Protein AF-A0AAN6F561-F1 (afdb_monomer)

InterPro domains:
  IPR014063 Arsenate resistance ArsH [PTHR43590] (28-135)
  IPR029039 Flavoprotein-like superfamily [G3DSA:3.40.50.360] (56-135)
  IPR029039 Flavoprotein-like superfamily [G3DSA:3.40.50.360] (136-266)
  IPR029039 Flavoprotein-like superfamily [SSF52218] (59-246)

Sequence (268 aa):
MAAPSQDHHLLDDAPLLPKTSSLPCDAARELRTLAVSQAAGESVIRAEYRPFLLCDEIVRNDWVSRLEIDTVSKLAKADLFRTGNERLRVLALIDSLRARTFSSLLAYECARILSRLGCDVRLYDPTGLPLKDDVSPEQHGNLTAVFKNQIDWIPLAAGSPTHPRPLDAYVHDPHQSSKPKAYTQFTDPSDPADADAYLKAEGGSRLLPSGNRDRVVDCMEEFVKYTILMRQHFDLFNDRYSERAERESKITAVMPPKGATIRQPHQR

Secondary structure (DSSP, 8-state):
-PPPP-----SS---------PPPPPTTTTT---SPPTTSS-HHHHHHH-TT---HHHHHH-HHHH---HHHHHHHHHHHHHTTS-PPEEEEEP--SSS--HHHHHHHHHHHHHHHTT-EEEEEP-TTPPPPTT-----TTS--HHHHHHHHTS-SSS--TT--S--SEEE--TTSTT-TTGGGGB--TT-GGG-SHHHHHTTS--BPSSHHHHHHHHHHHHHHHHHHHHHTTHHHHH--HHHHHHHHHHHHHHSPPTT----PPPP-

Organism: NCBI:txid329885

Nearest PDB structures (foldseek):
  2fzv-assembly1_B  TM=6.685E-01  e=3.606E-07  Shigella flexneri 2a str. 2457T
  2q62-assembly1_D  TM=7.182E-01  e=2.323E-06  Sinorhizobium meliloti
  2fzv-assembly1_C  TM=6.796E-01  e=4.406E-06  Shigella flexneri 2a str. 2457T
  2fzv-assembly1_D  TM=6.023E-01  e=1.155E-06  Shigella flexneri 2a str. 2457T
  2fzv-assembly1_A  TM=7.002E-01  e=9.954E-06  Shigella flexneri 2a str. 2457T

Structure (mmCIF, N/CA/C/O backbone):
data_AF-A0AAN6F561-F1
#
_entry.id   AF-A0AAN6F561-F1
#
loop_
_atom_site.group_PDB
_atom_site.id
_atom_site.type_symbol
_atom_site.label_atom_id
_atom_site.label_alt_id
_atom_site.label_comp_id
_atom_site.label_asym_id
_atom_site.label_entity_id
_atom_site.label_seq_id
_atom_site.pdbx_PDB_ins_code
_atom_site.Cartn_x
_atom_site.Cartn_y
_atom_site.Cartn_z
_atom_site.occupancy
_atom_site.B_iso_or_equiv
_atom_site.auth_seq_id
_atom_site.auth_comp_id
_atom_site.auth_asym_id
_atom_site.auth_atom_id
_atom_site.pdbx_PDB_model_num
ATOM 1 N N . MET A 1 1 ? 21.957 49.046 -3.428 1.00 34.50 1 MET A N 1
ATOM 2 C CA . MET A 1 1 ? 21.623 48.202 -2.262 1.00 34.50 1 MET A CA 1
ATOM 3 C C . MET A 1 1 ? 20.704 47.097 -2.748 1.00 34.50 1 MET A C 1
ATOM 5 O O . MET A 1 1 ? 19.519 47.338 -2.914 1.00 34.50 1 MET A O 1
ATOM 9 N N . ALA A 1 2 ? 21.274 45.944 -3.094 1.00 30.56 2 ALA A N 1
ATOM 10 C CA . ALA A 1 2 ? 20.527 44.745 -3.459 1.00 30.56 2 ALA A CA 1
ATOM 11 C C . ALA A 1 2 ? 20.506 43.826 -2.232 1.00 30.56 2 ALA A C 1
ATOM 13 O O . ALA A 1 2 ? 21.542 43.645 -1.592 1.00 30.56 2 ALA A O 1
ATOM 14 N N . ALA A 1 3 ? 19.324 43.331 -1.870 1.00 29.73 3 ALA A N 1
ATOM 15 C CA . ALA A 1 3 ? 19.150 42.385 -0.776 1.00 29.73 3 ALA A CA 1
ATOM 16 C C . ALA A 1 3 ? 19.845 41.050 -1.117 1.00 29.73 3 ALA A C 1
ATOM 18 O O . ALA A 1 3 ? 19.820 40.650 -2.283 1.00 29.73 3 ALA A O 1
ATOM 19 N N . PRO A 1 4 ? 20.476 40.369 -0.145 1.00 32.66 4 PRO A N 1
ATOM 20 C CA . PRO A 1 4 ? 21.167 39.115 -0.403 1.00 32.66 4 PRO A CA 1
ATOM 21 C C . PRO A 1 4 ? 20.157 37.988 -0.648 1.00 32.66 4 PRO A C 1
ATOM 23 O O . PRO A 1 4 ? 19.174 37.852 0.083 1.00 32.66 4 PRO A O 1
ATOM 26 N N . SER A 1 5 ? 20.412 37.185 -1.682 1.00 33.28 5 SER A N 1
ATOM 27 C CA . SER A 1 5 ? 19.722 35.922 -1.931 1.00 33.28 5 SER A CA 1
ATOM 28 C C . SER A 1 5 ? 20.034 34.951 -0.797 1.00 33.28 5 SER A C 1
ATOM 30 O O . SER A 1 5 ? 21.197 34.693 -0.495 1.00 33.28 5 SER A O 1
ATOM 32 N N . GLN A 1 6 ? 18.998 34.428 -0.147 1.00 33.66 6 GLN A N 1
ATOM 33 C CA . GLN A 1 6 ? 19.150 33.309 0.773 1.00 33.66 6 GLN A CA 1
ATOM 34 C C . GLN A 1 6 ? 19.341 32.036 -0.053 1.00 33.66 6 GLN A C 1
ATOM 36 O O . GLN A 1 6 ? 18.393 31.524 -0.647 1.00 33.66 6 GLN A O 1
ATOM 41 N N . ASP A 1 7 ? 20.581 31.555 -0.102 1.00 33.84 7 ASP A N 1
ATOM 42 C CA . ASP A 1 7 ? 20.913 30.224 -0.593 1.00 33.84 7 ASP A CA 1
ATOM 43 C C . ASP A 1 7 ? 20.294 29.179 0.343 1.00 33.84 7 ASP A C 1
ATOM 45 O O . ASP A 1 7 ? 20.739 28.975 1.475 1.00 33.84 7 ASP A O 1
ATOM 49 N N . HIS A 1 8 ? 19.257 28.492 -0.130 1.00 32.97 8 HIS A N 1
ATOM 50 C CA . HIS A 1 8 ? 18.744 27.286 0.512 1.00 32.97 8 HIS A CA 1
ATOM 51 C C . HIS A 1 8 ? 19.663 26.096 0.189 1.00 32.97 8 HIS A C 1
ATOM 53 O O . HIS A 1 8 ? 19.302 25.186 -0.550 1.00 32.97 8 HIS A O 1
ATOM 59 N N . HIS A 1 9 ? 20.863 26.101 0.772 1.00 33.59 9 HIS A N 1
ATOM 60 C CA . HIS A 1 9 ? 21.746 24.937 0.861 1.00 33.59 9 HIS A CA 1
ATOM 61 C C . HIS A 1 9 ? 21.288 24.010 1.992 1.00 33.59 9 HIS A C 1
ATOM 63 O O . HIS A 1 9 ? 21.904 23.949 3.054 1.00 33.59 9 HIS A O 1
ATOM 69 N N . LEU A 1 10 ? 20.200 23.274 1.788 1.00 33.03 10 LEU A N 1
ATOM 70 C CA . LEU A 1 10 ? 19.881 22.126 2.633 1.00 33.03 10 LEU A CA 1
ATOM 71 C C . LEU A 1 10 ? 19.482 20.967 1.716 1.00 33.03 10 LEU A C 1
ATOM 73 O O . LEU A 1 10 ? 18.414 21.021 1.117 1.00 33.03 10 LEU A O 1
ATOM 77 N N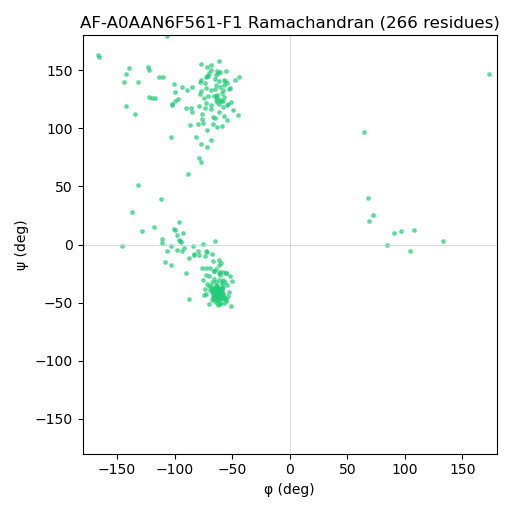 . LEU A 1 11 ? 20.320 19.918 1.687 1.00 36.47 11 LEU A N 1
ATOM 78 C CA . LEU A 1 11 ? 20.091 18.560 1.140 1.00 36.47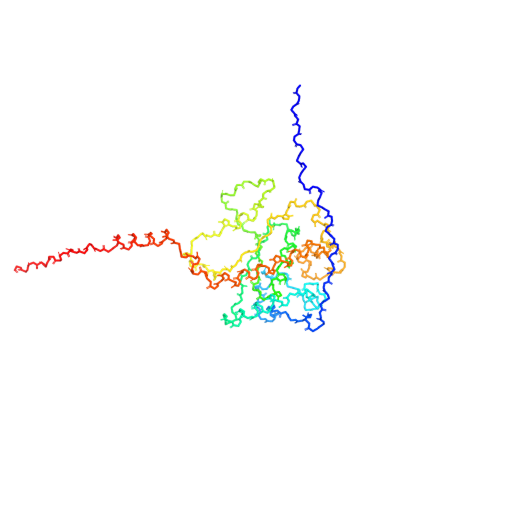 11 LEU A CA 1
ATOM 79 C C . LEU A 1 11 ? 20.804 18.149 -0.172 1.00 36.47 11 LEU A C 1
ATOM 81 O O . LEU A 1 11 ? 20.499 17.072 -0.677 1.00 36.47 11 LEU A O 1
ATOM 85 N N . ASP A 1 12 ? 21.798 18.887 -0.678 1.00 30.92 12 ASP A N 1
ATOM 86 C CA . ASP A 1 12 ? 22.620 18.405 -1.817 1.00 30.92 12 ASP A CA 1
ATOM 87 C C . ASP A 1 12 ? 23.786 17.470 -1.416 1.00 30.92 12 ASP A C 1
ATOM 89 O O . ASP A 1 12 ? 24.375 16.816 -2.273 1.00 30.92 12 ASP A O 1
ATOM 93 N N . ASP A 1 13 ? 24.063 17.316 -0.116 1.00 32.62 13 ASP A N 1
ATOM 94 C CA . ASP A 1 13 ? 25.184 16.515 0.406 1.00 32.62 13 ASP A CA 1
ATOM 95 C C . ASP A 1 13 ? 24.733 15.247 1.153 1.00 32.62 13 ASP A C 1
ATOM 97 O O . ASP A 1 13 ? 25.299 14.879 2.183 1.00 32.62 13 ASP A O 1
ATOM 101 N N . ALA A 1 14 ? 23.700 14.548 0.674 1.00 39.25 14 ALA A N 1
ATOM 102 C CA . ALA A 1 14 ? 23.482 13.178 1.138 1.00 39.25 14 ALA A CA 1
ATOM 103 C C . ALA A 1 14 ? 24.514 12.270 0.439 1.00 39.25 14 ALA A C 1
ATOM 105 O O . ALA A 1 14 ? 24.383 12.041 -0.769 1.00 39.25 14 ALA A O 1
ATOM 106 N N . PRO A 1 15 ? 25.551 11.753 1.134 1.00 37.75 15 PRO A N 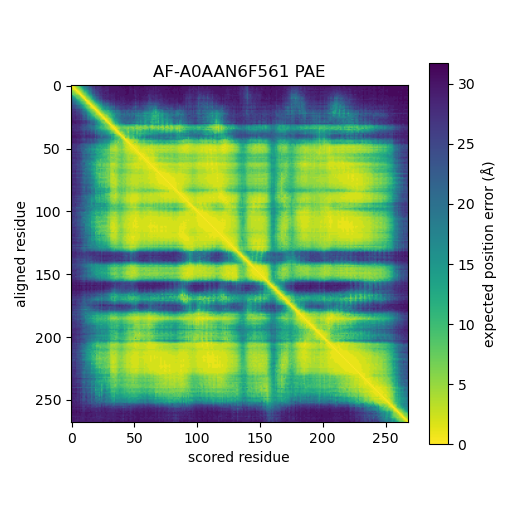1
ATOM 107 C CA . PRO A 1 15 ? 26.488 10.825 0.518 1.00 37.75 15 PRO A CA 1
ATOM 108 C C . PRO A 1 15 ? 25.703 9.631 -0.022 1.00 37.75 15 PRO A C 1
ATOM 110 O O . PRO A 1 15 ? 24.797 9.130 0.648 1.00 37.75 15 PRO A O 1
ATOM 113 N N . LEU A 1 16 ? 26.046 9.185 -1.237 1.00 45.97 16 LEU A N 1
ATOM 114 C CA . LEU A 1 16 ? 25.560 7.926 -1.797 1.00 45.97 16 LEU A CA 1
ATOM 115 C C . LEU A 1 16 ? 25.671 6.864 -0.701 1.00 45.97 16 LEU A C 1
ATOM 117 O O . LEU A 1 16 ? 26.782 6.538 -0.275 1.00 45.97 16 LEU A O 1
ATOM 121 N N . LEU A 1 17 ? 24.524 6.399 -0.198 1.00 45.47 17 LEU A N 1
ATOM 122 C CA . LEU A 1 17 ? 24.487 5.432 0.892 1.00 45.47 17 LEU A CA 1
ATOM 123 C C . LEU A 1 17 ? 25.390 4.245 0.517 1.00 45.47 17 LEU A C 1
ATOM 125 O O . LEU A 1 17 ? 25.352 3.798 -0.638 1.00 45.47 17 LEU A O 1
ATOM 129 N N . PRO A 1 18 ? 26.238 3.763 1.443 1.00 39.88 18 PRO A N 1
ATOM 130 C CA . PRO A 1 18 ? 27.152 2.666 1.161 1.00 39.88 18 PRO A CA 1
ATOM 131 C C . PRO A 1 18 ? 26.371 1.467 0.617 1.00 39.88 18 PRO A C 1
ATOM 133 O O . PRO A 1 18 ? 25.277 1.172 1.093 1.00 39.88 18 PRO A O 1
ATOM 136 N N . LYS A 1 19 ? 26.932 0.792 -0.399 1.00 44.22 19 LYS A N 1
ATOM 137 C CA . LYS A 1 19 ? 26.333 -0.403 -1.010 1.00 44.22 19 LYS A CA 1
ATOM 138 C C . LYS A 1 19 ? 25.940 -1.387 0.088 1.00 44.22 19 LYS A C 1
ATOM 140 O O . LYS A 1 19 ? 26.807 -1.903 0.793 1.00 44.22 19 LYS A O 1
ATOM 145 N N . THR A 1 20 ? 24.644 -1.642 0.209 1.00 44.38 20 THR A N 1
ATOM 146 C CA . THR A 1 20 ? 24.088 -2.621 1.132 1.00 44.38 20 THR A CA 1
ATOM 147 C C . THR A 1 20 ? 24.633 -3.996 0.763 1.00 44.38 20 THR A C 1
ATOM 149 O O . THR A 1 20 ? 24.478 -4.468 -0.365 1.00 44.38 20 THR A O 1
ATOM 152 N N . SER A 1 21 ? 25.312 -4.647 1.706 1.00 54.03 21 SER A N 1
ATOM 153 C CA . SER A 1 21 ? 25.596 -6.074 1.609 1.00 54.03 21 SER A CA 1
ATOM 154 C C . SER A 1 21 ? 24.260 -6.809 1.716 1.00 54.03 21 SER A C 1
ATOM 156 O O . SER A 1 21 ? 23.687 -6.882 2.803 1.00 54.03 21 SER A O 1
ATOM 158 N N . SER A 1 22 ? 23.725 -7.304 0.601 1.00 54.66 22 SER A N 1
ATOM 159 C CA . SER A 1 22 ? 22.489 -8.087 0.610 1.00 54.66 22 SER A CA 1
ATOM 160 C C . SER A 1 22 ? 22.683 -9.345 1.459 1.00 54.66 22 SER A C 1
ATOM 162 O O . SER A 1 22 ? 23.595 -10.131 1.187 1.00 54.66 22 SER A O 1
ATOM 164 N N . LEU A 1 23 ? 21.833 -9.554 2.465 1.00 55.25 23 LEU A N 1
ATOM 165 C CA . LEU A 1 23 ? 21.775 -10.829 3.176 1.00 55.25 23 LEU A CA 1
ATOM 166 C C . LEU A 1 23 ? 21.323 -11.919 2.188 1.00 55.25 23 LEU A C 1
ATOM 168 O O . LEU A 1 23 ? 20.316 -11.726 1.502 1.00 55.25 23 LEU A O 1
ATOM 172 N N . PRO A 1 24 ? 22.048 -13.044 2.064 1.00 52.78 24 PRO A N 1
ATOM 173 C CA . PRO A 1 24 ? 21.640 -14.114 1.167 1.00 52.78 24 PRO A CA 1
ATOM 174 C C . PRO A 1 24 ? 20.323 -14.732 1.653 1.00 52.78 24 PRO A C 1
ATOM 176 O O . PRO A 1 24 ? 20.196 -15.132 2.812 1.00 52.78 24 PRO A O 1
ATOM 179 N N . CYS A 1 25 ? 19.343 -14.814 0.753 1.00 48.53 25 CYS A N 1
ATOM 180 C CA . CYS A 1 25 ? 18.104 -15.546 0.984 1.00 48.53 25 CYS A CA 1
ATOM 181 C C . CYS A 1 25 ? 18.397 -17.053 0.888 1.00 48.53 25 CYS A C 1
ATOM 183 O O . CYS A 1 25 ? 18.992 -17.516 -0.081 1.00 48.53 25 CYS A O 1
ATOM 185 N N . ASP A 1 26 ? 18.028 -17.818 1.915 1.00 53.50 26 ASP A N 1
ATOM 186 C CA . ASP A 1 26 ? 18.137 -19.281 1.922 1.00 53.50 26 ASP A CA 1
ATOM 187 C C . ASP A 1 26 ? 17.128 -19.877 0.920 1.00 53.50 26 ASP A C 1
ATOM 189 O O . ASP A 1 26 ? 15.953 -19.506 0.938 1.00 53.50 26 ASP A O 1
ATOM 193 N N . ALA A 1 27 ? 17.554 -20.820 0.072 1.00 52.12 27 ALA A N 1
ATOM 194 C CA . ALA A 1 27 ? 16.733 -21.449 -0.972 1.00 52.12 27 ALA A CA 1
ATOM 195 C C . ALA A 1 27 ? 15.428 -22.080 -0.431 1.00 52.12 27 ALA A C 1
ATOM 197 O O . ALA A 1 27 ? 14.426 -22.170 -1.138 1.00 52.12 27 ALA A O 1
ATOM 198 N N . ALA A 1 28 ? 15.382 -22.461 0.854 1.00 51.38 28 ALA A N 1
ATOM 199 C CA . ALA A 1 28 ? 14.163 -22.945 1.515 1.00 51.38 28 ALA A CA 1
ATOM 200 C C . ALA A 1 28 ? 13.118 -21.842 1.832 1.00 51.38 28 ALA A C 1
ATOM 202 O O . ALA A 1 28 ? 11.992 -22.145 2.257 1.00 51.38 28 ALA A O 1
ATOM 203 N N . ARG A 1 29 ? 13.485 -20.563 1.668 1.00 51.88 29 ARG A N 1
ATOM 204 C CA . ARG A 1 29 ? 12.691 -19.361 1.997 1.00 51.88 29 ARG A CA 1
ATOM 205 C C . ARG A 1 29 ? 12.182 -18.610 0.763 1.00 51.88 29 ARG A C 1
ATOM 207 O O . ARG A 1 29 ? 11.227 -17.844 0.892 1.00 51.88 29 ARG A O 1
ATOM 214 N N . GLU A 1 30 ? 12.727 -18.889 -0.422 1.00 49.97 30 GLU A N 1
ATOM 215 C CA . GLU A 1 30 ? 12.396 -18.215 -1.692 1.00 49.97 30 GLU A CA 1
ATOM 216 C C . GLU A 1 30 ? 10.922 -18.365 -2.132 1.00 49.97 30 GLU A C 1
ATOM 218 O O . GLU A 1 30 ? 10.459 -17.623 -2.993 1.00 49.97 30 GLU A O 1
ATOM 223 N N . LEU A 1 31 ? 10.139 -19.268 -1.522 1.00 49.56 31 LEU A N 1
ATOM 224 C CA . LEU A 1 31 ? 8.773 -19.594 -1.974 1.00 49.56 31 LEU A CA 1
ATOM 225 C C . LEU A 1 31 ? 7.676 -19.522 -0.894 1.00 49.56 31 LEU A C 1
ATOM 227 O O . LEU A 1 31 ? 6.547 -19.948 -1.132 1.00 49.56 31 LEU A O 1
ATOM 231 N N . ARG A 1 32 ? 7.942 -18.957 0.292 1.00 63.16 32 ARG A N 1
ATOM 232 C CA . ARG A 1 32 ? 6.917 -18.807 1.351 1.00 63.16 32 ARG A CA 1
ATOM 233 C C . ARG A 1 32 ? 6.142 -17.494 1.216 1.00 63.16 32 ARG A C 1
ATOM 235 O O . ARG A 1 32 ? 6.182 -16.653 2.105 1.00 63.16 32 ARG A O 1
ATOM 242 N N . THR A 1 33 ? 5.461 -17.298 0.092 1.00 71.38 33 THR A N 1
ATOM 243 C CA . THR A 1 33 ? 4.547 -16.155 -0.062 1.00 71.38 33 THR A CA 1
ATOM 244 C C . THR A 1 33 ? 3.267 -16.372 0.747 1.00 71.38 33 THR A C 1
ATOM 246 O O . THR A 1 33 ? 2.730 -17.480 0.785 1.00 71.38 33 THR A O 1
ATOM 249 N N . LEU A 1 34 ? 2.769 -15.318 1.399 1.00 74.94 34 LEU A N 1
ATOM 250 C CA . LEU A 1 34 ? 1.429 -15.302 1.993 1.00 74.94 34 LEU A CA 1
ATOM 251 C C . LEU A 1 34 ? 0.388 -14.694 1.046 1.00 74.94 34 LEU A C 1
ATOM 253 O O . LEU A 1 34 ? -0.778 -14.589 1.440 1.00 74.94 34 LEU A O 1
ATOM 257 N N . ALA A 1 35 ? 0.784 -14.301 -0.169 1.00 74.69 35 ALA A N 1
ATOM 258 C CA . ALA A 1 35 ? -0.094 -13.684 -1.154 1.00 74.69 35 ALA A CA 1
ATOM 259 C C . ALA A 1 35 ? -1.324 -14.547 -1.461 1.00 74.69 35 ALA A C 1
ATOM 261 O O . ALA A 1 35 ? -1.301 -15.779 -1.389 1.00 74.69 35 ALA A O 1
ATOM 262 N N . VAL A 1 36 ? -2.426 -13.880 -1.801 1.00 70.69 36 VAL A N 1
ATOM 263 C CA . VAL A 1 36 ? -3.645 -14.556 -2.250 1.00 70.69 36 VAL A CA 1
ATOM 264 C C . VAL A 1 36 ? -3.339 -15.293 -3.556 1.00 70.69 36 VAL A C 1
ATOM 266 O O . VAL A 1 36 ? -2.795 -14.703 -4.487 1.00 70.69 36 VAL A O 1
ATOM 269 N N . SER A 1 37 ? -3.677 -16.585 -3.620 1.00 64.06 37 SER A N 1
ATOM 270 C CA . SER A 1 37 ? -3.480 -17.395 -4.827 1.00 64.06 37 SER A CA 1
ATOM 271 C C . SER A 1 37 ? -4.191 -16.769 -6.027 1.00 64.06 37 SER A C 1
ATOM 273 O O . SER A 1 37 ? -5.332 -16.315 -5.913 1.00 64.06 37 SER A O 1
ATOM 275 N N . GLN A 1 38 ? -3.539 -16.824 -7.192 1.00 60.41 38 GLN A N 1
ATOM 276 C CA . GLN A 1 38 ? -4.061 -16.332 -8.469 1.00 60.41 38 GLN A CA 1
ATOM 277 C C . GLN A 1 38 ? -5.464 -16.866 -8.815 1.00 60.41 38 GLN A C 1
ATOM 279 O O . GLN A 1 38 ? -6.210 -16.189 -9.522 1.00 60.41 38 GLN A O 1
ATOM 284 N N . ALA A 1 39 ? -5.822 -18.051 -8.310 1.00 53.81 39 ALA A N 1
ATOM 285 C CA . ALA A 1 39 ? -7.093 -18.727 -8.569 1.00 53.81 39 ALA A CA 1
ATOM 286 C C . ALA A 1 39 ? -8.235 -18.333 -7.609 1.00 53.81 39 ALA A C 1
ATOM 288 O O . ALA A 1 39 ? -9.382 -18.689 -7.854 1.00 53.81 39 ALA A O 1
ATOM 289 N N . ALA A 1 40 ? -7.943 -17.629 -6.510 1.00 52.16 40 ALA A N 1
ATOM 290 C CA . ALA A 1 40 ? -8.902 -17.375 -5.430 1.00 52.16 40 ALA A CA 1
ATOM 291 C C . ALA A 1 40 ? -9.627 -16.014 -5.526 1.00 52.16 40 ALA A C 1
ATOM 293 O O . ALA A 1 40 ? -10.368 -15.655 -4.614 1.00 52.16 40 ALA A O 1
ATOM 294 N N . GLY A 1 41 ? -9.394 -15.233 -6.587 1.00 55.25 41 GLY A N 1
ATOM 295 C CA . GLY A 1 41 ? -9.983 -13.903 -6.771 1.00 55.25 41 GLY A CA 1
ATOM 296 C C . GLY A 1 41 ? -11.024 -13.857 -7.889 1.00 55.25 41 GLY A C 1
ATOM 297 O O . GLY A 1 41 ? -10.848 -14.485 -8.929 1.00 55.25 41 GLY A O 1
ATOM 298 N N . GLU A 1 42 ? -12.076 -13.060 -7.699 1.00 59.03 42 GLU A N 1
ATOM 299 C CA . GLU A 1 42 ? -12.987 -12.664 -8.779 1.00 59.03 42 GLU A CA 1
ATOM 300 C C . GLU A 1 42 ? -12.183 -11.979 -9.897 1.00 59.03 42 GLU A C 1
ATOM 302 O O . GLU A 1 42 ? -11.418 -11.042 -9.641 1.00 59.03 42 GLU A O 1
ATOM 307 N N . SER A 1 43 ? -12.326 -12.462 -11.137 1.00 63.25 43 SER A N 1
ATOM 308 C CA . SER A 1 43 ? -11.508 -12.037 -12.285 1.00 63.25 43 SER A CA 1
ATOM 309 C C . SER A 1 43 ? -11.553 -10.525 -12.536 1.00 63.25 43 SER A C 1
ATOM 311 O O . SER A 1 43 ? -10.544 -9.942 -12.929 1.00 63.25 43 SER A O 1
ATOM 313 N N . VAL A 1 44 ? -12.690 -9.888 -12.239 1.00 63.50 44 VAL A N 1
ATOM 314 C CA . VAL A 1 44 ? -12.921 -8.443 -12.397 1.00 63.50 44 VAL A CA 1
ATOM 315 C C . VAL A 1 44 ? -12.125 -7.629 -11.374 1.00 63.50 44 VAL A C 1
ATOM 317 O O . VAL A 1 44 ? -11.351 -6.758 -11.761 1.00 63.50 44 VAL A O 1
ATOM 320 N N . ILE A 1 45 ? -12.217 -7.966 -10.079 1.00 70.56 45 ILE A N 1
ATOM 321 C CA . ILE A 1 45 ? -11.479 -7.258 -9.013 1.00 70.56 45 ILE A CA 1
ATOM 322 C C . ILE A 1 45 ? -9.973 -7.312 -9.274 1.00 70.56 45 ILE A C 1
ATOM 324 O O . ILE A 1 45 ? -9.242 -6.366 -8.986 1.00 70.56 45 ILE A O 1
ATOM 328 N N . ARG A 1 46 ? -9.495 -8.439 -9.808 1.00 72.88 46 ARG A N 1
ATOM 329 C CA . ARG A 1 46 ? -8.083 -8.620 -10.131 1.00 72.88 46 ARG A CA 1
ATOM 330 C C . ARG A 1 46 ? -7.632 -7.709 -11.273 1.00 72.88 46 ARG A C 1
ATOM 332 O O . ARG A 1 46 ? -6.591 -7.077 -11.130 1.00 72.88 46 ARG A O 1
ATOM 339 N N . ALA A 1 47 ? -8.388 -7.662 -12.367 1.00 72.75 47 ALA A N 1
ATOM 340 C CA . ALA A 1 47 ? -8.037 -6.857 -13.533 1.00 72.75 47 ALA A CA 1
ATOM 341 C C . ALA A 1 47 ? -8.064 -5.351 -13.231 1.00 72.75 47 ALA A C 1
ATOM 343 O O . ALA A 1 47 ? -7.201 -4.624 -13.704 1.00 72.75 47 ALA A O 1
ATOM 344 N N . GLU A 1 48 ? -9.024 -4.904 -12.422 1.00 81.56 48 GLU A N 1
ATOM 345 C CA . GLU A 1 48 ? -9.237 -3.480 -12.151 1.00 81.56 48 GLU A CA 1
ATOM 346 C C . GLU A 1 48 ? -8.380 -2.965 -10.983 1.00 81.56 48 GLU A C 1
ATOM 348 O O . GLU A 1 48 ? -7.707 -1.949 -11.108 1.00 81.56 48 GLU A O 1
ATOM 353 N N . TYR A 1 49 ? -8.337 -3.688 -9.858 1.00 85.25 49 TYR A N 1
ATOM 354 C CA . TYR A 1 49 ? -7.725 -3.189 -8.617 1.00 85.25 49 TYR A CA 1
ATOM 355 C C . TYR A 1 49 ? -6.373 -3.828 -8.284 1.00 85.25 49 TYR A C 1
ATOM 357 O O . TYR A 1 49 ? -5.747 -3.448 -7.292 1.00 85.25 49 TYR A O 1
ATOM 365 N N . ARG A 1 50 ? -5.910 -4.830 -9.045 1.00 87.81 50 ARG A N 1
ATOM 366 C CA . ARG A 1 50 ? -4.616 -5.495 -8.795 1.00 87.81 50 ARG A CA 1
ATOM 367 C C . ARG A 1 50 ? -3.738 -5.644 -10.045 1.00 87.81 50 ARG A C 1
ATOM 369 O O . ARG A 1 50 ? -3.216 -6.739 -10.276 1.00 87.81 50 ARG A O 1
ATOM 376 N N . PRO A 1 51 ? -3.501 -4.559 -10.807 1.00 85.81 51 PRO A N 1
ATOM 377 C CA . PRO A 1 51 ? -2.631 -4.607 -11.986 1.00 85.81 51 PRO A CA 1
ATOM 378 C C . PRO A 1 51 ? -1.181 -5.001 -11.644 1.00 85.81 51 PRO A C 1
ATOM 380 O O . PRO A 1 51 ? -0.515 -5.605 -12.473 1.00 85.81 51 PRO A O 1
ATOM 383 N N . PHE A 1 52 ? -0.739 -4.768 -10.399 1.00 86.88 52 PHE A N 1
ATOM 384 C CA . PHE A 1 52 ? 0.610 -5.079 -9.898 1.00 86.88 52 PHE A CA 1
ATOM 385 C C . PHE A 1 52 ? 0.961 -6.573 -9.797 1.00 86.88 52 PHE A C 1
ATOM 387 O O . PHE A 1 52 ? 2.124 -6.920 -9.555 1.00 86.88 52 PHE A O 1
ATOM 394 N N . LEU A 1 53 ? -0.035 -7.463 -9.887 1.00 86.25 53 LEU A N 1
ATOM 395 C CA . LEU A 1 53 ? 0.171 -8.900 -9.737 1.00 86.25 53 LEU A CA 1
ATOM 396 C C . LEU A 1 53 ? 0.810 -9.490 -10.992 1.00 86.25 53 LEU A C 1
ATOM 398 O O . LEU A 1 53 ? 0.176 -9.609 -12.037 1.00 86.25 53 LEU A O 1
ATOM 402 N N . LEU A 1 54 ? 2.050 -9.939 -10.838 1.00 83.56 54 LEU A N 1
ATOM 403 C CA . LEU A 1 54 ? 2.829 -10.564 -11.900 1.00 83.56 54 LEU A CA 1
ATOM 404 C C . LEU A 1 54 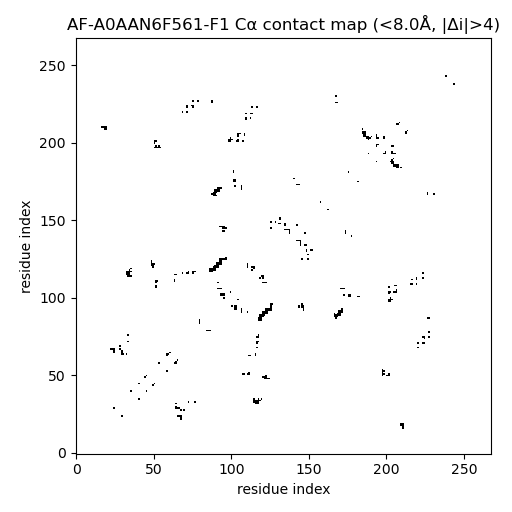? 2.380 -12.016 -12.139 1.00 83.56 54 LEU A C 1
ATOM 406 O O . LEU A 1 54 ? 1.844 -12.680 -11.247 1.00 83.56 54 LEU A O 1
ATOM 410 N N . CYS A 1 55 ? 2.611 -12.538 -13.344 1.00 80.31 55 CYS A N 1
ATOM 411 C CA . CYS A 1 55 ? 2.375 -13.953 -13.633 1.00 80.31 55 CYS A CA 1
ATOM 412 C C . CYS A 1 55 ? 3.382 -14.847 -12.880 1.00 80.31 55 CYS A C 1
ATOM 414 O O . CYS A 1 55 ? 4.493 -14.417 -12.563 1.00 80.31 55 CYS A O 1
ATOM 416 N N . ASP A 1 56 ? 3.016 -16.103 -12.602 1.00 79.38 56 ASP A N 1
ATOM 417 C CA . ASP A 1 56 ? 3.834 -17.002 -11.768 1.00 79.38 56 ASP A CA 1
ATOM 418 C C . ASP A 1 56 ? 5.259 -17.210 -12.310 1.00 79.38 56 ASP A C 1
ATOM 420 O O . ASP A 1 56 ? 6.202 -17.397 -11.541 1.00 79.38 56 ASP A O 1
ATOM 424 N N . GLU A 1 57 ? 5.440 -17.150 -13.630 1.00 80.25 57 GLU A N 1
ATOM 425 C CA . GLU A 1 57 ? 6.754 -17.263 -14.261 1.00 80.25 57 GLU A CA 1
ATOM 426 C C . GLU A 1 57 ? 7.690 -16.114 -13.879 1.00 80.25 57 GLU A C 1
ATOM 428 O O . GLU A 1 57 ? 8.849 -16.355 -13.534 1.00 80.25 57 GLU A O 1
ATOM 433 N N . ILE A 1 58 ? 7.170 -14.888 -13.873 1.00 80.06 58 ILE A N 1
ATOM 434 C CA . ILE A 1 58 ? 7.924 -13.688 -13.512 1.00 80.06 58 ILE A CA 1
ATOM 435 C C . ILE A 1 58 ? 8.134 -13.642 -12.009 1.00 80.06 58 ILE A C 1
ATOM 437 O O . ILE A 1 58 ? 9.252 -13.396 -11.565 1.00 80.06 58 ILE A O 1
ATOM 441 N N . VAL A 1 59 ? 7.097 -13.959 -11.224 1.00 82.62 59 VAL A N 1
ATOM 442 C CA . VAL A 1 59 ? 7.175 -13.990 -9.756 1.00 82.62 59 VAL A CA 1
ATOM 443 C C . VAL A 1 59 ? 8.344 -14.855 -9.284 1.00 82.62 59 VAL A C 1
ATOM 445 O O . VAL A 1 59 ? 9.056 -14.444 -8.373 1.00 82.62 59 VAL A O 1
ATOM 448 N N . ARG A 1 60 ? 8.600 -16.013 -9.911 1.00 80.38 60 ARG A N 1
ATOM 449 C CA . ARG A 1 60 ? 9.726 -16.895 -9.538 1.00 80.38 60 ARG A CA 1
ATOM 450 C C . ARG A 1 60 ? 11.095 -16.222 -9.628 1.00 80.38 60 ARG A C 1
ATOM 452 O O . ARG A 1 60 ? 11.981 -16.538 -8.842 1.00 80.38 60 ARG A O 1
ATOM 459 N N . ASN A 1 61 ? 11.270 -15.314 -10.581 1.00 81.12 61 ASN A N 1
ATOM 460 C CA . ASN A 1 61 ? 12.535 -14.623 -10.814 1.00 81.12 61 ASN A CA 1
ATOM 461 C C . ASN A 1 61 ? 12.539 -13.185 -10.289 1.00 81.12 61 ASN A C 1
ATOM 463 O O . ASN A 1 61 ? 13.561 -12.501 -10.386 1.00 81.12 61 ASN A O 1
ATOM 467 N N . ASP A 1 62 ? 11.418 -12.741 -9.725 1.00 86.81 62 ASP A N 1
ATOM 468 C CA . ASP A 1 62 ? 11.236 -11.381 -9.270 1.00 86.81 62 ASP A CA 1
ATOM 469 C C . ASP A 1 62 ? 12.047 -11.075 -8.011 1.00 86.81 62 ASP A C 1
ATOM 471 O O . ASP A 1 62 ? 12.206 -11.901 -7.108 1.00 86.81 62 ASP A O 1
ATOM 475 N N . TRP A 1 63 ? 12.535 -9.843 -7.916 1.00 89.44 63 TRP A N 1
ATOM 476 C CA . TRP A 1 63 ? 13.320 -9.430 -6.766 1.00 89.44 63 TRP A CA 1
ATOM 477 C C . TRP A 1 63 ? 12.502 -9.367 -5.477 1.00 89.44 63 TRP A C 1
ATOM 479 O O . TRP A 1 63 ? 13.051 -9.661 -4.413 1.00 89.44 63 TRP A O 1
ATOM 489 N N . VAL A 1 64 ? 11.206 -9.035 -5.560 1.00 90.06 64 VAL A N 1
ATOM 490 C CA . VAL A 1 64 ? 10.316 -9.004 -4.397 1.00 90.06 64 VAL A CA 1
ATOM 491 C C . VAL A 1 64 ? 10.184 -10.400 -3.819 1.00 90.06 64 VAL A C 1
ATOM 493 O O . VAL A 1 64 ? 10.099 -10.509 -2.605 1.00 90.06 64 VAL A O 1
ATOM 496 N N . SER A 1 65 ? 10.247 -11.459 -4.635 1.00 86.88 65 SER A N 1
ATOM 497 C CA . SER A 1 65 ? 10.225 -12.864 -4.194 1.00 86.88 65 SER A CA 1
ATOM 498 C C . SER A 1 65 ? 11.523 -13.319 -3.520 1.00 86.88 65 SER A C 1
ATOM 500 O O . SER A 1 65 ? 11.512 -14.280 -2.754 1.00 86.88 65 SER A O 1
ATOM 502 N N . ARG A 1 66 ? 12.636 -12.613 -3.743 1.00 88.12 66 ARG A N 1
ATOM 503 C CA . ARG A 1 66 ? 13.946 -12.931 -3.147 1.00 88.12 66 ARG A CA 1
ATOM 504 C C . ARG A 1 66 ? 14.235 -12.182 -1.847 1.00 88.12 66 ARG A C 1
ATOM 506 O O . ARG A 1 66 ? 15.245 -12.463 -1.212 1.00 88.12 66 ARG A O 1
ATOM 513 N N . LEU A 1 67 ? 13.370 -11.253 -1.434 1.00 89.06 67 LEU A N 1
ATOM 514 C CA . LEU A 1 67 ? 13.541 -10.517 -0.176 1.00 89.06 67 LEU A CA 1
ATOM 515 C C . LEU A 1 67 ? 13.529 -11.451 1.040 1.00 89.06 67 LEU A C 1
ATOM 517 O O . LEU A 1 67 ? 12.714 -12.378 1.102 1.00 89.06 67 LEU A O 1
ATOM 521 N N . GLU A 1 68 ? 14.391 -11.156 2.011 1.00 89.25 68 GLU A N 1
ATOM 522 C CA . GLU A 1 68 ? 14.369 -11.744 3.349 1.00 89.25 68 GLU A CA 1
ATOM 523 C C . GLU A 1 68 ? 13.409 -10.917 4.212 1.00 89.25 68 GLU A C 1
ATOM 525 O O . GLU A 1 68 ? 13.728 -9.800 4.590 1.00 89.25 68 GLU A O 1
ATOM 530 N N . ILE A 1 69 ? 12.206 -11.446 4.435 1.00 88.88 69 ILE A N 1
ATOM 531 C CA . ILE A 1 69 ? 11.119 -10.806 5.201 1.00 88.88 69 ILE A CA 1
ATOM 532 C C . ILE A 1 69 ? 10.450 -11.829 6.139 1.00 88.88 69 ILE A C 1
ATOM 534 O O . ILE A 1 69 ? 9.246 -11.768 6.418 1.00 88.88 69 ILE A O 1
ATOM 538 N N . ASP A 1 70 ? 11.198 -12.849 6.581 1.00 88.50 70 ASP A N 1
ATOM 539 C CA . ASP A 1 70 ? 10.660 -14.021 7.289 1.00 88.50 70 ASP A CA 1
ATOM 540 C C . ASP A 1 70 ? 10.069 -13.645 8.652 1.00 88.50 70 ASP A C 1
ATOM 542 O O . ASP A 1 70 ? 9.014 -14.152 9.041 1.00 88.50 70 ASP A O 1
ATOM 546 N N . THR A 1 71 ? 10.702 -12.705 9.357 1.00 90.25 71 THR A N 1
ATOM 547 C CA . THR A 1 71 ? 10.237 -12.235 10.669 1.00 90.25 71 THR A CA 1
ATOM 548 C C . THR A 1 71 ? 8.834 -11.629 10.582 1.00 90.25 71 THR A C 1
ATOM 550 O O . THR A 1 71 ? 7.937 -12.040 11.323 1.00 90.25 71 THR A O 1
ATOM 553 N N . VAL A 1 72 ? 8.603 -10.705 9.642 1.00 92.12 72 VAL A N 1
ATOM 554 C CA . VAL A 1 72 ? 7.267 -10.125 9.418 1.00 92.12 72 VAL A CA 1
ATOM 555 C C . VAL A 1 72 ? 6.302 -11.153 8.863 1.00 92.12 72 VAL A C 1
ATOM 557 O O . VAL A 1 72 ? 5.153 -11.196 9.291 1.00 92.12 72 VAL A O 1
ATOM 560 N N . SER A 1 73 ? 6.754 -12.027 7.968 1.00 91.06 73 SER A N 1
ATOM 561 C CA . SER A 1 73 ? 5.902 -13.080 7.412 1.00 91.06 73 SER A CA 1
ATOM 562 C C . SER A 1 73 ? 5.382 -14.022 8.503 1.00 91.06 73 SER A C 1
ATOM 564 O O . SER A 1 73 ? 4.211 -14.399 8.496 1.00 91.06 73 SER A O 1
ATOM 566 N N . LYS A 1 74 ? 6.210 -14.372 9.494 1.00 91.88 74 LYS A N 1
ATOM 567 C CA . LYS A 1 74 ? 5.784 -15.148 10.670 1.00 91.88 74 LYS A CA 1
ATOM 568 C C . LYS A 1 74 ? 4.754 -14.395 11.508 1.00 91.88 74 LYS A C 1
ATOM 570 O O . LYS A 1 74 ? 3.755 -14.999 11.898 1.00 91.88 74 LYS A O 1
ATOM 575 N N . LEU A 1 75 ? 4.970 -13.099 11.749 1.00 92.56 75 LEU A N 1
ATOM 576 C CA . LEU A 1 75 ? 4.022 -12.242 12.466 1.00 92.56 75 LEU A CA 1
ATOM 577 C C . LEU A 1 75 ? 2.670 -12.172 11.738 1.00 92.56 75 LEU A C 1
ATOM 579 O O . LEU A 1 75 ? 1.638 -12.457 12.342 1.00 92.56 75 LEU A O 1
ATOM 583 N N . ALA A 1 76 ? 2.679 -11.865 10.439 1.00 91.69 76 ALA A N 1
ATOM 584 C CA . ALA A 1 76 ? 1.485 -11.791 9.603 1.00 91.69 76 ALA A CA 1
ATOM 585 C C . ALA A 1 76 ? 0.747 -13.133 9.552 1.00 91.69 76 ALA A C 1
ATOM 587 O O . ALA A 1 76 ? -0.466 -13.184 9.735 1.00 91.69 76 ALA A O 1
ATOM 588 N N . LYS A 1 77 ? 1.473 -14.247 9.401 1.00 91.06 77 LYS A N 1
ATOM 589 C CA . LYS A 1 77 ? 0.888 -15.592 9.446 1.00 91.06 77 LYS A CA 1
ATOM 590 C C . LYS A 1 77 ? 0.204 -15.875 10.786 1.00 91.06 77 LYS A C 1
ATOM 592 O O . LYS A 1 77 ? -0.904 -16.404 10.793 1.00 91.06 77 LYS A O 1
ATOM 597 N N . ALA A 1 78 ? 0.839 -15.531 11.906 1.00 91.56 78 ALA A N 1
ATOM 598 C CA . ALA A 1 78 ? 0.250 -15.699 13.233 1.00 91.56 78 ALA A CA 1
ATOM 599 C C . ALA A 1 78 ? -1.000 -14.824 13.429 1.00 91.56 78 ALA A C 1
ATOM 601 O O . ALA A 1 78 ? -1.953 -15.256 14.075 1.00 91.56 78 ALA A O 1
ATOM 602 N N . ASP A 1 79 ? -1.015 -13.614 12.866 1.00 91.25 79 ASP A N 1
ATOM 603 C CA . ASP A 1 79 ? -2.197 -12.750 12.853 1.00 91.25 79 ASP A CA 1
ATOM 604 C C . ASP A 1 79 ? -3.347 -13.350 12.043 1.00 91.25 79 ASP A C 1
ATOM 606 O O . ASP A 1 79 ? -4.442 -13.493 12.577 1.00 91.25 79 ASP A O 1
ATOM 610 N N . LEU A 1 80 ? -3.076 -13.819 10.820 1.00 89.75 80 LEU A N 1
ATOM 611 C CA . LEU A 1 80 ? -4.068 -14.491 9.975 1.00 89.75 80 LEU A CA 1
ATOM 612 C C . LEU A 1 80 ? -4.744 -15.663 10.699 1.00 89.75 80 LEU A C 1
ATOM 614 O O . LEU A 1 80 ? -5.962 -15.800 10.636 1.00 89.75 80 LEU A O 1
ATOM 618 N N . PHE A 1 81 ? -3.981 -16.502 11.406 1.00 89.81 81 PHE A N 1
ATOM 619 C CA . PHE A 1 81 ? -4.571 -17.596 12.185 1.00 89.81 81 PHE A CA 1
ATOM 620 C C . PHE A 1 81 ? -5.458 -17.092 13.326 1.00 89.81 81 PHE A C 1
ATOM 622 O O . PHE A 1 81 ? -6.516 -17.665 13.578 1.00 89.81 81 PHE A O 1
ATOM 629 N N . ARG A 1 82 ? -5.042 -16.023 14.009 1.00 89.31 82 ARG A N 1
ATOM 630 C CA . ARG A 1 82 ? -5.765 -15.455 15.154 1.00 89.31 82 ARG A CA 1
ATOM 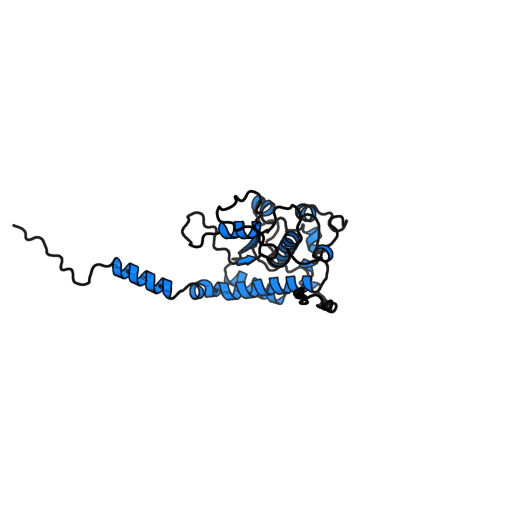631 C C . ARG A 1 82 ? -7.085 -14.805 14.748 1.00 89.31 82 ARG A C 1
ATOM 633 O O . ARG A 1 82 ? -8.051 -14.885 15.496 1.00 89.31 82 ARG A O 1
ATOM 640 N N . THR A 1 83 ? -7.125 -14.182 13.575 1.00 86.75 83 THR A N 1
ATOM 641 C CA . THR A 1 83 ? -8.287 -13.451 13.050 1.00 86.75 83 THR A CA 1
ATOM 642 C C . THR A 1 83 ? -9.192 -14.309 12.161 1.00 86.75 83 THR A C 1
ATOM 644 O O . THR A 1 83 ? -10.087 -13.783 11.506 1.00 86.75 83 THR A O 1
ATOM 647 N N . GLY A 1 84 ? -8.978 -15.630 12.103 1.00 87.50 84 GLY A N 1
ATOM 648 C CA . GLY A 1 84 ? -9.805 -16.529 11.292 1.00 87.50 84 GLY A CA 1
ATOM 649 C C . GLY A 1 84 ? -9.639 -16.318 9.783 1.00 87.50 84 GLY A C 1
ATOM 650 O O . GLY A 1 84 ? -10.616 -16.369 9.041 1.00 87.50 84 GLY A O 1
ATOM 651 N N . ASN A 1 85 ? -8.403 -16.092 9.329 1.00 83.69 85 ASN A N 1
ATOM 652 C CA . ASN A 1 85 ? -8.009 -15.748 7.958 1.00 83.69 85 ASN A CA 1
ATOM 653 C C . ASN A 1 85 ? -8.448 -14.351 7.481 1.00 83.69 85 ASN A C 1
ATOM 655 O O . ASN A 1 85 ? -8.455 -14.095 6.273 1.00 83.69 85 ASN A O 1
ATOM 659 N N . GLU A 1 86 ? -8.760 -13.418 8.388 1.00 87.00 86 GLU A N 1
ATOM 660 C CA . GLU A 1 86 ? -9.003 -12.028 7.997 1.00 87.00 86 GLU A CA 1
ATOM 661 C C . GLU A 1 86 ? -7.678 -11.277 7.779 1.00 87.00 86 GLU A C 1
ATOM 663 O O . GLU A 1 86 ? -6.990 -10.862 8.718 1.00 87.00 86 GLU A O 1
ATOM 668 N N . ARG A 1 87 ? -7.345 -11.084 6.501 1.00 89.12 87 ARG A N 1
ATOM 669 C CA . ARG A 1 87 ? -6.164 -10.345 6.040 1.00 89.12 87 ARG A CA 1
ATOM 670 C C . ARG A 1 87 ? -6.306 -8.844 6.262 1.00 89.12 87 ARG A C 1
ATOM 672 O O . ARG A 1 87 ? -7.409 -8.311 6.185 1.00 89.12 87 ARG A O 1
ATOM 679 N N . LEU A 1 88 ? -5.165 -8.176 6.417 1.00 89.94 88 LEU A N 1
ATOM 680 C CA . LEU A 1 88 ? -5.087 -6.717 6.422 1.00 89.94 88 LEU A CA 1
ATOM 681 C C . LEU A 1 88 ? -5.517 -6.167 5.062 1.00 89.94 88 LEU A C 1
ATOM 683 O O . LEU A 1 88 ? -4.918 -6.525 4.045 1.00 89.94 88 LEU A O 1
ATOM 687 N N . ARG A 1 89 ? -6.530 -5.303 5.044 1.00 89.12 89 ARG A N 1
ATOM 688 C CA . ARG A 1 89 ? -7.019 -4.634 3.835 1.00 89.12 89 ARG A CA 1
ATOM 689 C C . ARG A 1 89 ? -6.284 -3.315 3.643 1.00 89.12 89 ARG A C 1
ATOM 691 O O . ARG A 1 89 ? -6.414 -2.411 4.467 1.00 89.12 89 ARG A O 1
ATOM 698 N N . VAL A 1 90 ? -5.550 -3.207 2.541 1.00 89.88 90 VAL A N 1
ATOM 699 C CA . VAL A 1 90 ? -4.740 -2.032 2.213 1.00 89.88 90 VAL A CA 1
ATOM 700 C C . VAL A 1 90 ? -5.218 -1.431 0.902 1.00 89.88 90 VAL A C 1
ATOM 702 O O . VAL A 1 90 ? -5.260 -2.118 -0.120 1.00 89.88 90 VAL A O 1
ATOM 705 N N . LEU A 1 91 ? -5.538 -0.139 0.924 1.00 89.38 91 LEU A N 1
ATOM 706 C CA . LEU A 1 91 ? -5.795 0.627 -0.292 1.00 89.38 91 LEU A CA 1
ATOM 707 C C . LEU A 1 91 ? -4.571 1.485 -0.631 1.00 89.38 91 LEU A C 1
ATOM 709 O O . LEU A 1 91 ? -4.161 2.334 0.160 1.00 89.38 91 LEU A O 1
ATOM 713 N N . ALA A 1 92 ? -3.995 1.261 -1.805 1.00 88.69 92 ALA A N 1
ATOM 714 C CA . ALA A 1 92 ? -2.953 2.097 -2.379 1.00 88.69 92 ALA A CA 1
ATOM 715 C C . ALA A 1 92 ? -3.590 3.090 -3.361 1.00 88.69 92 ALA A C 1
ATOM 717 O O . ALA A 1 92 ? -4.324 2.699 -4.267 1.00 88.69 92 ALA A O 1
ATOM 718 N N . LEU A 1 93 ? -3.336 4.380 -3.158 1.00 86.25 93 LEU A N 1
ATOM 719 C CA . LEU A 1 93 ? -3.918 5.446 -3.973 1.00 86.25 93 LEU A CA 1
ATOM 720 C C . LEU A 1 93 ? -2.907 5.904 -5.023 1.00 86.25 93 LEU A C 1
ATOM 722 O O . LEU A 1 93 ? -1.795 6.303 -4.670 1.00 86.25 93 LEU A O 1
ATOM 726 N N . ILE A 1 94 ? -3.289 5.855 -6.300 1.00 85.06 94 ILE A N 1
ATOM 727 C CA . ILE A 1 94 ? -2.479 6.412 -7.383 1.00 85.06 94 ILE A CA 1
ATOM 728 C C . ILE A 1 94 ? -2.668 7.931 -7.396 1.00 85.06 94 ILE A C 1
ATOM 730 O O . ILE A 1 94 ? -3.785 8.437 -7.388 1.00 85.06 94 ILE A O 1
ATOM 734 N N . ASP A 1 95 ? -1.574 8.682 -7.415 1.00 80.31 95 ASP A N 1
ATOM 735 C CA . ASP A 1 95 ? -1.567 10.142 -7.275 1.00 80.31 95 ASP A CA 1
ATOM 736 C C . ASP A 1 95 ? -1.453 10.884 -8.619 1.00 80.31 95 ASP A C 1
ATOM 738 O O . ASP A 1 95 ? -1.206 12.094 -8.645 1.00 80.31 95 ASP A O 1
ATOM 742 N N . SER A 1 96 ? -1.625 10.176 -9.740 1.00 80.62 96 SER A N 1
ATOM 743 C CA . SER A 1 96 ? -1.486 10.728 -11.085 1.00 80.62 96 SER A CA 1
ATOM 744 C C . SER A 1 96 ? -2.509 10.180 -12.072 1.00 80.62 96 SER A C 1
ATOM 746 O O . SER A 1 96 ? -2.865 9.012 -12.031 1.00 80.62 96 SER A O 1
ATOM 748 N N . LEU A 1 97 ? -2.918 11.033 -13.015 1.00 82.00 97 LEU A N 1
ATOM 749 C CA . LEU A 1 97 ? -3.721 10.658 -14.187 1.00 82.00 97 LEU A CA 1
ATOM 750 C C . LEU A 1 97 ? -2.856 10.310 -15.408 1.00 82.00 97 LEU A C 1
ATOM 752 O O . LEU A 1 97 ? -3.367 9.991 -16.479 1.00 82.00 97 LEU A O 1
ATOM 756 N N . ARG A 1 98 ? -1.530 10.449 -15.297 1.00 80.62 98 ARG A N 1
ATOM 757 C CA . ARG A 1 98 ? -0.624 10.080 -16.384 1.00 80.62 98 ARG A CA 1
ATOM 758 C C . ARG A 1 98 ? -0.476 8.566 -16.388 1.00 80.62 98 ARG A C 1
ATOM 760 O O . ARG A 1 98 ? -0.258 7.976 -15.339 1.00 80.62 98 ARG A O 1
ATOM 767 N N . ALA A 1 99 ? -0.459 7.975 -17.581 1.00 73.31 99 ALA A N 1
ATOM 768 C CA . ALA A 1 99 ? -0.284 6.532 -17.754 1.00 73.31 99 ALA A CA 1
ATOM 769 C C . ALA A 1 99 ? 0.995 5.977 -17.095 1.00 73.31 99 ALA A C 1
ATOM 771 O O . ALA A 1 99 ? 1.062 4.798 -16.775 1.00 73.31 99 ALA A O 1
ATOM 772 N N . ARG A 1 100 ? 2.019 6.819 -16.897 1.00 81.06 100 ARG A N 1
ATOM 773 C CA . ARG A 1 100 ? 3.285 6.435 -16.270 1.00 81.06 100 ARG A CA 1
ATOM 774 C C . ARG A 1 100 ? 3.820 7.553 -15.379 1.00 81.06 100 ARG A C 1
ATOM 776 O O . ARG A 1 100 ? 4.168 8.627 -15.877 1.00 81.06 100 ARG A O 1
ATOM 783 N N . THR A 1 101 ? 3.966 7.277 -14.083 1.00 84.50 101 THR A N 1
ATOM 784 C CA . THR A 1 101 ? 4.700 8.125 -13.125 1.00 84.50 101 THR A CA 1
ATOM 785 C C . THR A 1 101 ? 5.530 7.292 -12.158 1.00 84.50 101 THR A C 1
ATOM 787 O O . THR A 1 101 ? 5.175 6.163 -11.837 1.00 84.50 101 THR A O 1
ATOM 790 N N . PHE A 1 102 ? 6.628 7.859 -11.648 1.00 84.44 102 PHE A N 1
ATOM 791 C CA . PHE A 1 102 ? 7.484 7.172 -10.673 1.00 84.44 102 PHE A CA 1
ATOM 792 C C . PHE A 1 102 ? 6.789 6.916 -9.332 1.00 84.44 102 PHE A C 1
ATOM 794 O O . PHE A 1 102 ? 7.076 5.913 -8.689 1.00 84.44 102 PHE A O 1
ATOM 801 N N . SER A 1 103 ? 5.845 7.774 -8.938 1.00 82.06 103 SER A N 1
ATOM 802 C CA . SER A 1 103 ? 4.984 7.557 -7.771 1.00 82.06 103 SER A CA 1
ATOM 803 C C . SER A 1 103 ? 4.073 6.337 -7.952 1.00 82.06 103 SER A C 1
ATOM 805 O O . SER A 1 103 ? 3.994 5.499 -7.057 1.00 82.06 103 SER A O 1
ATOM 807 N N . SER A 1 104 ? 3.471 6.172 -9.136 1.00 84.75 104 SER A N 1
ATOM 808 C CA . SER A 1 104 ? 2.639 5.007 -9.469 1.00 84.75 104 SER A CA 1
ATOM 809 C C . SER A 1 104 ? 3.473 3.728 -9.528 1.00 84.75 104 SER A C 1
ATOM 811 O O . SER A 1 104 ? 3.107 2.722 -8.928 1.00 84.75 104 SER A O 1
ATOM 813 N N . LEU A 1 105 ? 4.643 3.787 -10.176 1.00 87.69 105 LEU A N 1
ATOM 814 C CA . LEU A 1 105 ? 5.589 2.669 -10.229 1.00 87.69 105 LEU A CA 1
ATOM 815 C C . LEU A 1 105 ? 6.036 2.236 -8.829 1.00 87.69 105 LEU A C 1
ATOM 817 O O . LEU A 1 105 ? 6.112 1.043 -8.540 1.00 87.69 105 LEU A O 1
ATOM 821 N N . LEU A 1 106 ? 6.280 3.195 -7.934 1.00 87.94 106 LEU A N 1
ATOM 822 C CA . LEU A 1 106 ? 6.604 2.894 -6.548 1.00 87.94 106 LEU A CA 1
ATOM 823 C C . LEU A 1 106 ? 5.417 2.280 -5.795 1.00 87.94 106 LEU A C 1
ATOM 825 O O . LEU A 1 106 ? 5.605 1.314 -5.058 1.00 87.94 106 LEU A O 1
ATOM 829 N N . ALA A 1 107 ? 4.200 2.787 -6.009 1.00 88.38 107 ALA A N 1
ATOM 830 C CA . ALA A 1 107 ? 2.991 2.214 -5.426 1.00 88.38 107 ALA A CA 1
ATOM 831 C C . ALA A 1 107 ? 2.791 0.748 -5.850 1.00 88.38 107 ALA A C 1
ATOM 833 O O . ALA A 1 107 ? 2.439 -0.081 -5.008 1.00 88.38 107 ALA A O 1
ATOM 834 N N . TYR A 1 108 ? 3.089 0.397 -7.109 1.00 90.25 108 TYR A N 1
ATOM 835 C CA . TYR A 1 108 ? 3.072 -0.994 -7.573 1.00 90.25 108 TYR A CA 1
ATOM 836 C C . TYR A 1 108 ? 4.098 -1.868 -6.834 1.00 90.25 108 TYR A C 1
ATOM 838 O O . TYR A 1 108 ? 3.759 -2.970 -6.401 1.00 90.25 108 TYR A O 1
ATOM 846 N N . GLU A 1 109 ? 5.328 -1.390 -6.616 1.00 91.81 109 GLU A N 1
ATOM 847 C CA . GLU A 1 109 ? 6.346 -2.147 -5.866 1.00 91.81 109 GLU A CA 1
ATOM 848 C C . GLU A 1 109 ? 5.961 -2.328 -4.389 1.00 91.81 109 GLU A C 1
ATOM 850 O O . GLU A 1 109 ? 6.048 -3.440 -3.859 1.00 91.81 109 GLU A O 1
ATOM 855 N N . CYS A 1 110 ? 5.444 -1.280 -3.741 1.00 92.88 110 CYS A N 1
ATOM 856 C CA . CYS A 1 110 ? 4.882 -1.364 -2.391 1.00 92.88 110 CYS A CA 1
ATOM 857 C C . CYS A 1 110 ? 3.756 -2.406 -2.321 1.00 92.88 110 CYS A C 1
ATOM 859 O O . CYS A 1 110 ? 3.740 -3.259 -1.430 1.00 92.88 110 CYS A O 1
ATOM 861 N N . ALA A 1 111 ? 2.839 -2.390 -3.293 1.00 92.25 111 ALA A N 1
ATOM 862 C CA . ALA A 1 111 ? 1.727 -3.329 -3.356 1.00 92.25 111 ALA A CA 1
ATOM 863 C C . ALA A 1 111 ? 2.189 -4.784 -3.519 1.00 92.25 111 ALA A C 1
ATOM 865 O O . ALA A 1 111 ? 1.636 -5.674 -2.868 1.00 92.25 111 ALA A O 1
ATOM 866 N N . ARG A 1 112 ? 3.237 -5.040 -4.314 1.00 92.00 112 ARG A N 1
ATOM 867 C CA . ARG A 1 112 ? 3.838 -6.379 -4.443 1.00 92.00 112 ARG A CA 1
ATOM 868 C C . ARG A 1 112 ? 4.423 -6.874 -3.125 1.00 92.00 112 ARG A C 1
ATOM 870 O O . ARG A 1 112 ? 4.163 -8.017 -2.746 1.00 92.00 112 ARG A O 1
ATOM 877 N N . ILE A 1 113 ? 5.166 -6.028 -2.408 1.00 93.31 113 ILE A N 1
ATOM 878 C CA . ILE A 1 113 ? 5.761 -6.387 -1.110 1.00 93.31 113 ILE A CA 1
ATOM 879 C C . ILE A 1 113 ? 4.661 -6.693 -0.086 1.00 93.31 113 ILE A C 1
ATOM 881 O O . ILE A 1 113 ? 4.664 -7.759 0.530 1.00 93.31 113 ILE A O 1
ATOM 885 N N . LEU A 1 114 ? 3.676 -5.804 0.055 1.00 93.81 114 LEU A N 1
ATOM 886 C CA . LEU A 1 114 ? 2.555 -5.984 0.983 1.00 93.81 114 LEU A CA 1
ATOM 887 C C . LEU A 1 114 ? 1.711 -7.217 0.639 1.00 93.81 114 LEU A C 1
ATOM 889 O O . LEU A 1 114 ? 1.306 -7.970 1.526 1.00 93.81 114 LEU A O 1
ATOM 893 N N . SER A 1 115 ? 1.486 -7.477 -0.651 1.00 91.62 115 SER A N 1
ATOM 894 C CA . SER A 1 115 ? 0.805 -8.691 -1.095 1.00 91.62 115 SER A CA 1
ATOM 895 C C . SER A 1 115 ? 1.597 -9.944 -0.718 1.00 91.62 115 SER A C 1
ATOM 897 O O . SER A 1 115 ? 1.014 -10.886 -0.177 1.00 91.62 115 SER A O 1
ATOM 899 N N . ARG A 1 116 ? 2.930 -9.940 -0.885 1.00 91.31 116 ARG A N 1
ATOM 900 C CA . ARG A 1 116 ? 3.808 -11.038 -0.438 1.00 91.31 116 ARG A CA 1
ATOM 901 C C . ARG A 1 116 ? 3.717 -11.275 1.074 1.00 91.31 116 ARG A C 1
ATOM 903 O O . ARG A 1 116 ? 3.704 -12.432 1.498 1.00 91.31 116 ARG A O 1
ATOM 910 N N . LEU A 1 117 ? 3.588 -10.206 1.861 1.00 92.38 117 LEU A N 1
ATOM 911 C CA . LEU A 1 117 ? 3.381 -10.245 3.316 1.00 92.38 117 LEU A CA 1
ATOM 912 C C . LEU A 1 117 ? 1.971 -10.701 3.735 1.00 92.38 117 LEU A C 1
ATOM 914 O O . LEU A 1 117 ? 1.723 -10.935 4.916 1.00 92.38 117 LEU A O 1
ATOM 918 N N . GLY A 1 118 ? 1.057 -10.897 2.783 1.00 89.69 118 GLY A N 1
ATOM 919 C CA . GLY A 1 118 ? -0.270 -11.459 3.021 1.00 89.69 118 GLY A CA 1
ATOM 920 C C . GLY A 1 118 ? -1.389 -10.433 3.187 1.00 89.69 118 GLY A C 1
ATOM 921 O O . GLY A 1 118 ? -2.499 -10.821 3.566 1.00 89.69 118 GLY A O 1
ATOM 922 N N . CYS A 1 119 ? -1.142 -9.162 2.877 1.00 91.44 119 CYS A N 1
ATOM 923 C CA . CYS A 1 119 ? -2.181 -8.138 2.817 1.00 91.44 119 CYS A CA 1
ATOM 924 C C . CYS A 1 119 ? -3.110 -8.350 1.602 1.00 91.44 119 CYS A C 1
ATOM 926 O O . CYS A 1 119 ? -2.670 -8.761 0.525 1.00 91.44 119 CYS A O 1
ATOM 928 N N . ASP A 1 120 ? -4.397 -8.031 1.759 1.00 90.25 120 ASP A N 1
ATOM 929 C CA . ASP A 1 120 ? -5.309 -7.784 0.638 1.00 90.25 120 ASP A CA 1
ATOM 930 C C . ASP A 1 120 ? -5.098 -6.346 0.156 1.00 90.25 120 ASP A C 1
ATOM 932 O O . ASP A 1 120 ? -5.682 -5.405 0.697 1.00 90.25 120 ASP A O 1
ATOM 936 N N . VAL A 1 121 ? -4.216 -6.188 -0.831 1.00 91.06 121 VAL A N 1
ATOM 937 C CA . VAL A 1 121 ? -3.891 -4.887 -1.419 1.00 91.06 121 VAL A CA 1
ATOM 938 C C . VAL A 1 121 ? -4.752 -4.633 -2.651 1.00 91.06 121 VAL A C 1
ATOM 940 O O . VAL A 1 121 ? -4.913 -5.515 -3.504 1.00 91.06 121 VAL A O 1
ATOM 943 N N . ARG A 1 122 ? -5.277 -3.413 -2.750 1.00 90.19 122 ARG A N 1
ATOM 944 C CA . ARG A 1 122 ? -6.006 -2.896 -3.911 1.00 90.19 122 ARG A CA 1
ATOM 945 C C . ARG A 1 122 ? -5.463 -1.528 -4.279 1.00 90.19 122 ARG A C 1
ATOM 947 O O . ARG A 1 122 ? -5.177 -0.735 -3.388 1.00 90.19 122 ARG A O 1
ATOM 954 N N . LEU A 1 123 ? -5.331 -1.262 -5.569 1.00 88.31 123 LEU A N 1
ATOM 955 C CA . LEU A 1 123 ? -4.980 0.053 -6.082 1.00 88.31 123 LEU A CA 1
ATOM 956 C C . LEU A 1 123 ? -6.232 0.750 -6.578 1.00 88.31 123 LEU A C 1
ATOM 958 O O . LEU A 1 123 ? -7.068 0.123 -7.222 1.00 88.31 123 LEU A O 1
ATOM 962 N N . TYR A 1 124 ? -6.344 2.034 -6.272 1.00 88.25 124 TYR A N 1
ATOM 963 C CA . TYR A 1 124 ? -7.397 2.884 -6.801 1.00 88.25 124 TYR A CA 1
ATOM 964 C C . TYR A 1 124 ? -6.838 3.763 -7.920 1.00 88.25 124 TYR A C 1
ATOM 966 O O . TYR A 1 124 ? -5.905 4.535 -7.688 1.00 88.25 124 TYR A O 1
ATOM 974 N N . ASP A 1 125 ? -7.415 3.635 -9.116 1.00 85.69 125 ASP A N 1
ATOM 975 C CA . ASP A 1 125 ? -7.166 4.530 -10.245 1.00 85.69 125 ASP A CA 1
ATOM 976 C C . ASP A 1 125 ? -8.108 5.747 -10.136 1.00 85.69 125 ASP A C 1
ATOM 978 O O . ASP A 1 125 ? -9.330 5.580 -10.169 1.00 85.69 125 ASP A O 1
ATOM 982 N N . PRO A 1 126 ? -7.582 6.977 -9.988 1.00 86.56 126 PRO A N 1
ATOM 983 C CA . PRO A 1 126 ? -8.398 8.183 -9.884 1.00 86.56 126 PRO A CA 1
ATOM 984 C C . PRO A 1 126 ? -9.001 8.645 -11.219 1.00 86.56 126 PRO A C 1
ATOM 986 O O . PRO A 1 126 ? -9.681 9.676 -11.249 1.00 86.56 126 PRO A O 1
ATOM 989 N N . THR A 1 127 ? -8.754 7.944 -12.327 1.00 85.69 127 THR A N 1
ATOM 990 C CA . THR A 1 127 ? -9.301 8.292 -13.640 1.00 85.69 127 THR A CA 1
ATOM 991 C C . THR A 1 127 ? -10.828 8.336 -13.601 1.00 85.69 127 THR A C 1
ATOM 993 O O . THR A 1 127 ? -11.499 7.372 -13.247 1.00 85.69 127 THR A O 1
ATOM 996 N N . GLY A 1 128 ? -11.397 9.484 -13.976 1.00 85.62 128 GLY A N 1
ATOM 997 C CA . GLY A 1 128 ? -12.845 9.705 -13.955 1.00 85.62 128 GLY A CA 1
ATOM 998 C C . GLY A 1 128 ? -13.416 10.138 -12.600 1.00 85.62 128 GLY A C 1
ATOM 999 O O . GLY A 1 128 ? -14.614 10.408 -12.526 1.00 85.62 128 GLY A O 1
ATOM 1000 N N . LEU A 1 129 ? -12.595 10.270 -11.550 1.00 85.56 129 LEU A N 1
ATOM 1001 C CA . LEU A 1 129 ? -13.039 10.840 -10.278 1.00 85.56 129 LEU A CA 1
ATOM 1002 C C . LEU A 1 129 ? -13.342 12.343 -10.456 1.00 85.56 129 LEU A C 1
ATOM 1004 O O . LEU A 1 129 ? -12.435 13.100 -10.819 1.00 85.56 129 LEU A O 1
ATOM 1008 N N . PRO A 1 130 ? -14.580 12.808 -10.200 1.00 86.12 130 PRO A N 1
ATOM 1009 C CA . PRO A 1 130 ? -14.918 14.221 -10.331 1.00 86.12 130 PRO A CA 1
ATOM 1010 C C . PRO A 1 130 ? -14.111 15.082 -9.356 1.00 86.12 130 PRO A C 1
ATOM 1012 O O . PRO A 1 130 ? -13.769 14.656 -8.248 1.00 86.12 130 PRO A O 1
ATOM 1015 N N . LEU A 1 131 ? -13.804 16.311 -9.773 1.00 81.00 131 LEU A N 1
ATOM 1016 C CA . LEU A 1 131 ? -13.162 17.288 -8.904 1.00 81.00 131 LEU A CA 1
ATOM 1017 C C . LEU A 1 131 ? -14.174 17.755 -7.858 1.00 81.00 131 LEU A C 1
ATOM 1019 O O . LEU A 1 131 ? -15.283 18.153 -8.210 1.00 81.00 131 LEU A O 1
ATOM 1023 N N . LYS A 1 132 ? -13.801 17.696 -6.582 1.00 73.81 132 LYS A N 1
ATOM 1024 C CA . LYS A 1 132 ? -14.605 18.283 -5.512 1.00 73.81 132 LYS A CA 1
ATOM 1025 C C . LYS A 1 132 ? -14.414 19.805 -5.507 1.00 73.81 132 LYS A C 1
ATOM 1027 O O . LYS A 1 132 ? -13.302 20.281 -5.710 1.00 73.81 132 LYS A O 1
ATOM 1032 N N . ASP A 1 133 ? -15.476 20.563 -5.249 1.00 63.31 133 ASP A N 1
ATOM 1033 C CA . ASP A 1 133 ? -15.489 22.030 -5.407 1.00 63.31 133 ASP A CA 1
ATOM 1034 C C . ASP A 1 133 ? -14.453 22.791 -4.539 1.00 63.31 133 ASP A C 1
ATOM 1036 O O . ASP A 1 133 ? -14.129 23.938 -4.836 1.00 63.31 133 ASP A O 1
ATOM 1040 N N . ASP A 1 134 ? -13.878 22.147 -3.515 1.00 60.09 134 ASP A N 1
ATOM 1041 C CA . ASP A 1 134 ? -12.963 22.749 -2.530 1.00 60.09 134 ASP A CA 1
ATOM 1042 C C . ASP A 1 134 ? -11.462 22.465 -2.774 1.00 60.09 134 ASP A C 1
ATOM 1044 O O . ASP A 1 134 ? -10.633 22.674 -1.877 1.00 60.09 134 ASP A O 1
ATOM 1048 N N . VAL A 1 135 ? -11.056 21.964 -3.950 1.00 55.41 135 VAL A N 1
ATOM 1049 C CA . VAL A 1 135 ? -9.628 21.684 -4.200 1.00 55.41 135 VAL A CA 1
ATOM 1050 C C . VAL A 1 135 ? -8.850 22.995 -4.361 1.00 55.41 135 VAL A C 1
ATOM 1052 O O . VAL A 1 135 ? -8.819 23.607 -5.428 1.00 55.41 135 VAL A O 1
ATOM 1055 N N . SER A 1 136 ? -8.186 23.419 -3.279 1.00 50.50 136 SER A N 1
ATOM 1056 C CA . SER A 1 136 ? -7.185 24.491 -3.308 1.00 50.50 136 SER A CA 1
ATOM 1057 C C . SER A 1 136 ? -6.137 24.185 -4.387 1.00 50.50 136 SER A C 1
ATOM 1059 O O . SER A 1 136 ? -5.653 23.050 -4.442 1.00 50.50 136 SER A O 1
ATOM 1061 N N . PRO A 1 137 ? -5.759 25.165 -5.229 1.00 50.66 137 PRO A N 1
ATOM 1062 C CA . PRO A 1 137 ? -4.817 24.940 -6.317 1.00 50.66 137 PRO A CA 1
ATOM 1063 C C . PRO A 1 137 ? -3.490 24.380 -5.797 1.00 50.66 137 PRO A C 1
ATOM 1065 O O . PRO A 1 137 ? -3.004 24.764 -4.730 1.00 50.66 137 PRO A O 1
ATOM 1068 N N . GLU A 1 138 ? -2.925 23.456 -6.573 1.00 52.47 138 GLU A N 1
ATOM 1069 C CA . GLU A 1 138 ? -1.657 22.779 -6.309 1.00 52.47 138 GLU A CA 1
ATOM 1070 C C . GLU A 1 138 ? -0.537 23.807 -6.083 1.00 52.47 138 GLU A C 1
ATOM 1072 O O . GLU A 1 138 ? -0.065 24.466 -7.011 1.00 52.47 138 GLU A O 1
ATOM 1077 N N . GLN A 1 139 ? -0.097 23.960 -4.833 1.00 48.22 139 GLN A N 1
ATOM 1078 C CA . GLN A 1 139 ? 1.118 24.706 -4.525 1.00 48.22 139 GLN A CA 1
ATOM 1079 C C . GLN A 1 139 ? 2.318 23.806 -4.820 1.00 48.22 139 GLN A C 1
ATOM 1081 O O . GLN A 1 139 ? 2.455 22.731 -4.238 1.00 48.22 139 GLN A O 1
ATOM 1086 N N . HIS A 1 140 ? 3.175 24.232 -5.749 1.00 47.28 140 HIS A N 1
ATOM 1087 C CA . HIS A 1 140 ? 4.356 23.476 -6.163 1.00 47.28 140 HIS A CA 1
ATOM 1088 C C . HIS A 1 140 ? 5.220 23.102 -4.945 1.00 47.28 140 HIS A C 1
ATOM 1090 O O . HIS A 1 140 ? 5.650 23.979 -4.199 1.00 47.28 140 HIS A O 1
ATOM 1096 N N . GLY A 1 141 ? 5.440 21.797 -4.742 1.00 52.97 141 GLY A N 1
ATOM 1097 C CA . GLY A 1 141 ? 6.148 21.236 -3.580 1.00 52.97 141 GLY A CA 1
ATOM 1098 C C . GLY A 1 141 ? 5.257 20.571 -2.518 1.00 52.97 141 GLY A C 1
ATOM 1099 O O . GLY A 1 141 ? 5.798 19.963 -1.598 1.00 52.97 141 GLY A O 1
ATOM 1100 N N . ASN A 1 142 ? 3.927 20.642 -2.654 1.00 62.41 142 ASN A N 1
ATOM 1101 C CA . ASN A 1 142 ? 2.951 19.990 -1.770 1.00 62.41 142 ASN A CA 1
ATOM 1102 C C . ASN A 1 142 ? 2.278 18.766 -2.435 1.00 62.41 142 ASN A C 1
ATOM 1104 O O . ASN A 1 142 ? 2.592 18.417 -3.572 1.00 62.41 142 ASN A O 1
ATOM 1108 N N . LEU A 1 143 ? 1.371 18.094 -1.707 1.00 68.12 143 LEU A N 1
ATOM 1109 C CA . LEU A 1 143 ? 0.572 16.955 -2.198 1.00 68.12 143 LEU A CA 1
ATOM 1110 C C . LEU A 1 143 ? -0.065 17.249 -3.565 1.00 68.12 143 LEU A C 1
ATOM 1112 O O . LEU A 1 143 ? -0.567 18.353 -3.785 1.00 68.12 143 LEU A O 1
ATOM 1116 N N . THR A 1 144 ? -0.112 16.246 -4.449 1.00 74.19 144 THR A N 1
ATOM 1117 C CA . THR A 1 144 ? -0.740 16.410 -5.767 1.00 74.19 144 THR A CA 1
ATOM 1118 C C . THR A 1 144 ? -2.236 16.694 -5.621 1.00 74.19 144 THR A C 1
ATOM 1120 O O . THR A 1 144 ? -2.914 16.151 -4.739 1.00 74.19 144 THR A O 1
ATOM 1123 N N . ALA A 1 145 ? -2.785 17.517 -6.519 1.00 79.62 145 ALA A N 1
ATOM 1124 C CA . ALA A 1 145 ? -4.222 17.802 -6.544 1.00 79.62 145 ALA A CA 1
ATOM 1125 C C . ALA A 1 145 ? -5.062 16.525 -6.736 1.00 79.62 145 ALA A C 1
ATOM 1127 O O . ALA A 1 145 ? -6.147 16.405 -6.175 1.00 79.62 145 ALA A O 1
ATOM 1128 N N . VAL A 1 146 ? -4.534 15.545 -7.479 1.00 81.69 146 VAL A N 1
ATOM 1129 C CA . VAL A 1 146 ? -5.180 14.244 -7.710 1.00 81.69 146 VAL A CA 1
ATOM 1130 C C . VAL A 1 146 ? -5.295 13.447 -6.412 1.00 81.69 146 VAL A C 1
ATOM 1132 O O . VAL A 1 146 ? -6.356 12.892 -6.127 1.00 81.69 146 VAL A O 1
ATOM 1135 N N . PHE A 1 147 ? -4.235 13.402 -5.601 1.00 82.06 147 PHE A N 1
ATOM 1136 C CA . PHE A 1 147 ? -4.280 12.734 -4.303 1.00 82.06 147 PHE A CA 1
ATOM 1137 C C . PHE A 1 147 ? -5.215 13.457 -3.330 1.00 82.06 147 PHE A C 1
ATOM 1139 O O . PHE A 1 147 ? -6.070 12.834 -2.703 1.00 82.06 147 PHE A O 1
ATOM 1146 N N . LYS A 1 148 ? -5.108 14.788 -3.247 1.00 81.38 148 LYS A N 1
ATOM 1147 C CA . LYS A 1 148 ? -5.978 15.617 -2.403 1.00 81.38 148 LYS A CA 1
ATOM 1148 C C . LYS A 1 148 ? -7.458 15.407 -2.742 1.00 81.38 148 LYS A C 1
ATOM 1150 O O . LYS A 1 148 ? -8.250 15.176 -1.834 1.00 81.38 148 LYS A O 1
ATOM 1155 N N . ASN A 1 149 ? -7.802 15.406 -4.033 1.00 85.00 149 ASN A N 1
ATOM 1156 C CA . ASN A 1 149 ? -9.165 15.165 -4.501 1.00 85.00 149 ASN A CA 1
ATOM 1157 C C . ASN A 1 149 ? -9.689 13.801 -4.026 1.00 85.00 149 ASN A C 1
ATOM 1159 O O . ASN A 1 149 ? -10.800 13.725 -3.519 1.00 85.00 149 ASN A O 1
ATOM 1163 N N . GLN A 1 150 ? -8.881 12.736 -4.106 1.00 86.38 150 GLN A N 1
ATOM 1164 C CA . GLN A 1 150 ? -9.267 11.410 -3.601 1.00 86.38 150 GLN A CA 1
ATOM 1165 C C . GLN A 1 150 ? -9.579 11.417 -2.104 1.00 86.38 150 GLN A C 1
ATOM 1167 O O . GLN A 1 150 ? -10.610 10.887 -1.697 1.00 86.38 150 GLN A O 1
ATOM 1172 N N . ILE A 1 151 ? -8.720 12.036 -1.289 1.00 83.44 151 ILE A N 1
ATOM 1173 C CA . ILE A 1 151 ? -8.933 12.125 0.162 1.00 83.44 151 ILE A CA 1
ATOM 1174 C C . ILE A 1 151 ? -10.194 12.926 0.487 1.00 83.44 151 ILE A C 1
ATOM 1176 O O . ILE A 1 151 ? -10.944 12.550 1.384 1.00 83.44 151 ILE A O 1
ATOM 1180 N N . ASP A 1 152 ? -10.475 13.986 -0.268 1.00 82.81 152 ASP A N 1
ATOM 1181 C CA . ASP A 1 152 ? -11.656 14.817 -0.044 1.00 82.81 152 ASP A CA 1
ATOM 1182 C C . ASP A 1 152 ? -12.970 14.066 -0.311 1.00 82.81 152 ASP A C 1
ATOM 1184 O O . ASP A 1 152 ? -14.012 14.426 0.247 1.00 82.81 152 ASP A O 1
ATOM 1188 N N . TRP A 1 153 ? -12.941 13.001 -1.115 1.00 82.25 153 TRP A N 1
ATOM 1189 C CA . TRP A 1 153 ? -14.080 12.104 -1.321 1.00 82.25 153 TRP A CA 1
ATOM 1190 C C . TRP A 1 153 ? -14.285 11.085 -0.189 1.00 82.25 153 TRP A C 1
ATOM 1192 O O . TRP A 1 153 ? -15.336 10.444 -0.146 1.00 82.25 153 TRP A O 1
ATOM 1202 N N . ILE A 1 154 ? -13.349 10.957 0.760 1.00 81.62 154 ILE A N 1
ATOM 1203 C CA . ILE A 1 154 ? -13.478 10.053 1.910 1.00 81.62 154 ILE A CA 1
ATOM 1204 C C . ILE A 1 154 ? -14.262 10.762 3.033 1.00 81.62 154 ILE A C 1
ATOM 1206 O O . ILE A 1 154 ? -13.781 11.743 3.604 1.00 81.62 154 ILE A O 1
ATOM 1210 N N . PRO A 1 155 ? -15.473 10.295 3.394 1.00 73.44 155 PRO A N 1
ATOM 1211 C CA . PRO A 1 155 ? -16.270 10.925 4.440 1.00 73.44 155 PRO A CA 1
ATOM 1212 C C . PRO A 1 155 ? -15.695 10.656 5.839 1.00 73.44 155 PRO A C 1
ATOM 1214 O O . PRO A 1 155 ? -15.236 9.557 6.142 1.00 73.44 155 PRO A O 1
ATOM 1217 N N . LEU A 1 156 ? -15.797 11.649 6.728 1.00 66.88 156 LEU A N 1
ATOM 1218 C CA . LEU A 1 156 ? -15.279 11.585 8.105 1.00 66.88 156 LEU A CA 1
ATOM 1219 C C . LEU A 1 156 ? -16.132 10.741 9.071 1.00 66.88 156 LEU A C 1
ATOM 1221 O O . LEU A 1 156 ? -15.633 10.336 10.117 1.00 66.88 156 LEU A O 1
ATOM 1225 N N . ALA A 1 157 ? -17.409 10.486 8.762 1.00 59.16 157 ALA A N 1
ATOM 1226 C CA . ALA A 1 157 ? -18.338 9.809 9.669 1.00 59.16 157 ALA A CA 1
ATOM 1227 C C . ALA A 1 157 ? -18.942 8.542 9.046 1.00 59.16 157 ALA A C 1
ATOM 1229 O O . ALA A 1 157 ? -19.542 8.564 7.967 1.00 59.16 157 ALA A O 1
ATOM 1230 N N . ALA A 1 158 ? -18.826 7.429 9.772 1.00 46.16 158 ALA A N 1
ATOM 1231 C CA . ALA A 1 158 ? -19.393 6.141 9.412 1.00 46.16 158 ALA A CA 1
ATOM 1232 C C . ALA A 1 158 ? -20.930 6.141 9.575 1.00 46.16 158 ALA A C 1
ATOM 1234 O O . ALA A 1 158 ? -21.453 5.722 10.600 1.00 46.16 158 ALA A O 1
ATOM 1235 N N . GLY A 1 159 ? -21.663 6.632 8.567 1.00 41.34 159 GLY A N 1
ATOM 1236 C CA . GLY A 1 159 ? -23.137 6.581 8.556 1.00 41.34 159 GLY A CA 1
ATOM 1237 C C . GLY A 1 159 ? -23.817 6.392 7.192 1.00 41.34 159 GLY A C 1
ATOM 1238 O O . GLY A 1 159 ? -25.040 6.317 7.147 1.00 41.34 159 GLY A O 1
ATOM 1239 N N . SER A 1 160 ? -23.073 6.302 6.081 1.00 33.25 160 SER A N 1
ATOM 1240 C CA . SER A 1 160 ? -23.653 6.045 4.754 1.00 33.25 160 SER A CA 1
ATOM 1241 C C . SER A 1 160 ? -23.855 4.537 4.507 1.00 33.25 160 SER A C 1
ATOM 1243 O O . SER A 1 160 ? -22.935 3.762 4.756 1.00 33.25 160 SER A O 1
ATOM 1245 N N . PRO A 1 161 ? -24.999 4.084 3.961 1.00 29.75 161 PRO A N 1
ATOM 1246 C CA . PRO A 1 161 ? -25.270 2.671 3.653 1.00 29.75 161 PRO A CA 1
ATOM 1247 C C . PRO A 1 161 ? -24.367 2.060 2.559 1.00 29.75 161 PRO A C 1
ATOM 1249 O O . PRO A 1 161 ? -24.539 0.899 2.200 1.00 29.75 161 PRO A O 1
ATOM 1252 N N . THR A 1 162 ? -23.396 2.811 2.036 1.00 27.58 162 THR A N 1
ATOM 1253 C CA . THR A 1 162 ? -22.445 2.384 1.001 1.00 27.58 162 THR A CA 1
ATOM 1254 C C . THR A 1 162 ? -21.088 1.933 1.542 1.00 27.58 162 THR A C 1
ATOM 1256 O O . THR A 1 162 ? -20.180 1.730 0.744 1.00 27.58 162 THR A O 1
ATOM 1259 N N . HIS A 1 163 ? -20.914 1.789 2.861 1.00 34.06 163 HIS A N 1
ATOM 1260 C CA . HIS A 1 163 ? -19.614 1.447 3.452 1.00 34.06 163 HIS A CA 1
ATOM 1261 C C . HIS A 1 163 ? -19.086 0.086 2.975 1.00 34.06 163 HIS A C 1
ATOM 1263 O O . HIS A 1 163 ? -19.629 -0.954 3.362 1.00 34.06 163 HIS A O 1
ATOM 1269 N N . PRO A 1 164 ? -17.971 0.050 2.219 1.00 33.34 164 PRO A N 1
ATOM 1270 C CA . PRO A 1 164 ? -17.117 -1.125 2.211 1.00 33.34 164 PRO A CA 1
ATOM 1271 C C . PRO A 1 164 ? -16.610 -1.326 3.646 1.00 33.34 164 PRO A C 1
ATOM 1273 O O . PRO A 1 164 ? -16.444 -0.361 4.393 1.00 33.34 164 PRO A O 1
ATOM 1276 N N . ARG A 1 165 ? -16.370 -2.577 4.055 1.00 45.12 165 ARG A N 1
ATOM 1277 C CA . ARG A 1 165 ? -15.774 -2.887 5.368 1.00 45.12 165 ARG A CA 1
ATOM 1278 C C . ARG A 1 165 ? -14.589 -1.953 5.672 1.00 45.12 165 ARG A C 1
ATOM 1280 O O . ARG A 1 165 ? -13.848 -1.653 4.735 1.00 45.12 165 ARG A O 1
ATOM 1287 N N . PRO A 1 166 ? -14.382 -1.536 6.938 1.00 50.50 166 PRO A N 1
ATOM 1288 C CA . PRO A 1 166 ? -13.327 -0.590 7.283 1.00 50.50 166 PRO A CA 1
ATOM 1289 C C . PRO A 1 166 ? -11.991 -1.063 6.701 1.00 50.50 166 PRO A C 1
ATOM 1291 O O . PRO A 1 166 ? -11.580 -2.212 6.898 1.00 50.50 166 PRO A O 1
ATOM 1294 N N . LEU A 1 167 ? -11.377 -0.203 5.891 1.00 55.72 167 LEU A N 1
ATOM 1295 C CA . LEU A 1 167 ? -10.005 -0.377 5.433 1.00 55.72 167 LEU A CA 1
ATOM 1296 C C . LEU A 1 167 ? -9.099 -0.275 6.657 1.00 55.72 167 LEU A C 1
ATOM 1298 O O . LEU A 1 167 ? -9.279 0.627 7.474 1.00 55.72 167 LEU A O 1
ATOM 1302 N N . ASP A 1 168 ? -8.151 -1.200 6.790 1.00 55.09 168 ASP A N 1
ATOM 1303 C CA . ASP A 1 168 ? -7.261 -1.213 7.952 1.00 55.09 168 ASP A CA 1
ATOM 1304 C C . ASP A 1 168 ? -6.199 -0.112 7.833 1.00 55.09 168 ASP A C 1
ATOM 1306 O O . ASP A 1 168 ? -5.751 0.425 8.844 1.00 55.09 168 ASP A O 1
ATOM 1310 N N . ALA A 1 169 ? -5.806 0.242 6.601 1.00 59.84 169 ALA A N 1
ATOM 1311 C CA . ALA A 1 169 ? -4.875 1.330 6.327 1.00 59.84 169 ALA A CA 1
ATOM 1312 C C . ALA A 1 169 ? -4.858 1.758 4.844 1.00 59.84 169 ALA A C 1
ATOM 1314 O O . ALA A 1 169 ? -5.252 1.007 3.946 1.00 59.84 169 ALA A O 1
ATOM 1315 N N . TYR A 1 170 ? -4.338 2.965 4.600 1.00 58.16 170 TYR A N 1
ATOM 1316 C CA . TYR A 1 170 ? -4.038 3.500 3.270 1.00 58.16 170 TYR A CA 1
ATOM 1317 C C . TYR A 1 170 ? -2.526 3.657 3.107 1.00 58.16 170 TYR A C 1
ATOM 1319 O O . TYR A 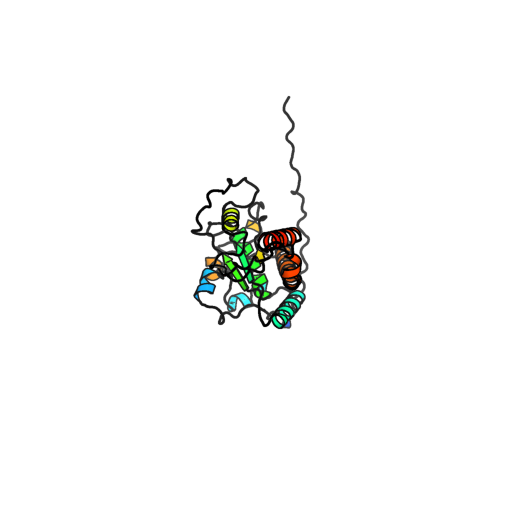1 170 ? -1.840 4.032 4.060 1.00 58.16 170 TYR A O 1
ATOM 1327 N N . VAL A 1 171 ? -2.016 3.404 1.903 1.00 58.09 171 VAL A N 1
ATOM 1328 C CA . VAL A 1 171 ? -0.615 3.663 1.547 1.00 58.09 171 VAL A CA 1
ATOM 1329 C C . VAL A 1 171 ? -0.573 4.705 0.440 1.00 58.09 171 VAL A C 1
ATOM 1331 O O . VAL A 1 171 ? -1.197 4.550 -0.609 1.00 58.09 171 VAL A O 1
ATOM 1334 N N . HIS A 1 172 ? 0.183 5.767 0.688 1.00 60.22 172 HIS A N 1
ATOM 1335 C CA . HIS A 1 172 ? 0.523 6.792 -0.285 1.00 60.22 172 HIS A CA 1
ATOM 1336 C C . HIS A 1 172 ? 1.950 7.260 -0.008 1.00 60.22 172 HIS A C 1
ATOM 1338 O O . HIS A 1 172 ? 2.320 7.411 1.157 1.00 60.22 172 HIS A O 1
ATOM 1344 N N . ASP A 1 173 ? 2.736 7.499 -1.059 1.00 56.25 173 ASP A N 1
ATOM 1345 C CA . ASP A 1 173 ? 4.044 8.145 -0.938 1.00 56.25 173 ASP A CA 1
ATOM 1346 C C . ASP A 1 173 ? 3.939 9.611 -1.393 1.00 56.25 173 ASP A C 1
ATOM 1348 O O . ASP A 1 173 ? 4.091 9.908 -2.580 1.00 56.25 173 ASP A O 1
ATOM 1352 N N . PRO A 1 174 ? 3.690 10.555 -0.468 1.00 40.91 174 PRO A N 1
ATOM 1353 C CA . PRO A 1 174 ? 3.567 11.968 -0.805 1.00 40.91 174 PRO A CA 1
ATOM 1354 C C . PRO A 1 174 ? 4.894 12.643 -1.175 1.00 40.91 174 PRO A C 1
ATOM 1356 O O . PRO A 1 174 ? 4.883 13.806 -1.571 1.00 40.91 174 PRO A O 1
ATOM 1359 N N . HIS A 1 175 ? 6.036 11.958 -1.038 1.00 41.44 175 HIS A N 1
ATOM 1360 C CA . HIS A 1 175 ? 7.363 12.577 -1.056 1.00 41.44 175 HIS A CA 1
ATOM 1361 C C . HIS A 1 175 ? 8.221 12.238 -2.284 1.00 41.44 175 HIS A C 1
ATOM 1363 O O . HIS A 1 175 ? 9.380 12.654 -2.342 1.00 41.44 175 HIS A O 1
ATOM 1369 N N . GLN A 1 176 ? 7.696 11.515 -3.278 1.00 47.38 176 GLN A N 1
ATOM 1370 C CA . GLN A 1 176 ? 8.470 11.144 -4.478 1.00 47.38 176 GLN A CA 1
ATOM 1371 C C . GLN A 1 176 ? 8.142 11.960 -5.727 1.00 47.38 176 GLN A C 1
ATOM 1373 O O . GLN A 1 176 ? 8.961 11.991 -6.645 1.00 47.38 176 GLN A O 1
ATOM 1378 N N . SER A 1 177 ? 7.003 12.661 -5.774 1.00 45.34 177 SER A N 1
ATOM 1379 C CA . SER A 1 177 ? 6.638 13.480 -6.941 1.00 45.34 177 SER A CA 1
ATOM 1380 C C . SER A 1 177 ? 7.616 14.643 -7.183 1.00 45.34 177 SER A C 1
ATOM 1382 O O . SER A 1 177 ? 7.729 15.122 -8.310 1.00 45.34 177 SER A O 1
ATOM 1384 N N . SER A 1 178 ? 8.374 15.048 -6.155 1.00 45.38 178 SER A N 1
ATOM 1385 C CA . SER A 1 178 ? 9.312 16.175 -6.189 1.00 45.38 178 SER A CA 1
ATOM 1386 C C . SER A 1 178 ? 10.796 15.797 -6.120 1.00 45.38 178 SER A C 1
ATOM 1388 O O . SER A 1 178 ? 11.633 16.701 -6.152 1.00 45.38 178 SER A O 1
ATOM 1390 N N . LYS A 1 179 ? 11.178 14.507 -6.054 1.00 54.75 179 LYS A N 1
ATOM 1391 C CA . LYS A 1 179 ? 12.610 14.157 -5.996 1.00 54.75 179 LYS A CA 1
ATOM 1392 C C . LYS A 1 179 ? 13.282 14.368 -7.358 1.00 54.75 179 LYS A C 1
ATOM 1394 O O . LYS A 1 179 ? 12.945 13.660 -8.317 1.00 54.75 179 LYS A O 1
ATOM 1399 N N . PRO A 1 180 ? 14.276 15.271 -7.473 1.00 51.34 180 PRO A N 1
ATOM 1400 C CA . PRO A 1 180 ? 15.075 15.360 -8.685 1.00 51.34 180 PRO A CA 1
ATOM 1401 C C . PRO A 1 180 ? 15.737 13.998 -8.936 1.00 51.34 180 PRO A C 1
ATOM 1403 O O . PRO A 1 180 ? 16.299 13.391 -8.028 1.00 51.34 180 PRO A O 1
ATOM 1406 N N . LYS A 1 181 ? 15.652 13.507 -10.178 1.00 66.06 181 LYS A N 1
ATOM 1407 C CA . LYS A 1 181 ? 16.217 12.218 -10.627 1.00 66.06 181 LYS A CA 1
ATOM 1408 C C . LYS A 1 181 ? 15.511 10.941 -10.146 1.00 66.06 181 LYS A C 1
ATOM 1410 O O . LYS A 1 181 ? 16.118 9.879 -10.181 1.00 66.06 181 LYS A O 1
ATOM 1415 N N . ALA A 1 182 ? 14.218 10.969 -9.810 1.00 68.94 182 ALA A N 1
ATOM 1416 C CA . ALA A 1 182 ? 13.449 9.728 -9.585 1.00 68.94 182 ALA A CA 1
ATOM 1417 C C . ALA A 1 182 ? 13.595 8.699 -10.735 1.00 68.94 182 ALA A C 1
ATOM 1419 O O . ALA A 1 182 ? 13.646 7.496 -10.492 1.00 68.94 182 ALA A O 1
ATOM 1420 N N . TYR A 1 183 ? 13.783 9.173 -11.973 1.00 74.25 183 TYR A N 1
ATOM 1421 C CA . TYR A 1 183 ? 14.036 8.335 -13.148 1.00 74.25 183 TYR A CA 1
ATOM 1422 C C . TYR A 1 183 ? 15.296 7.467 -13.070 1.00 74.25 183 TYR A C 1
ATOM 1424 O O . TYR A 1 183 ? 15.348 6.445 -13.740 1.00 74.25 183 TYR A O 1
ATOM 1432 N N . THR A 1 184 ? 16.299 7.820 -12.258 1.00 83.00 184 THR A N 1
ATOM 1433 C CA . THR A 1 184 ? 17.527 7.015 -12.127 1.00 83.00 184 THR A CA 1
ATOM 1434 C C . THR A 1 184 ? 17.351 5.811 -11.206 1.00 83.00 184 THR A C 1
ATOM 1436 O O . THR A 1 184 ? 18.289 5.041 -11.029 1.00 83.00 184 THR A O 1
ATOM 1439 N N . GLN A 1 185 ? 16.192 5.678 -10.557 1.00 84.38 185 GLN A N 1
ATOM 1440 C CA . GLN A 1 185 ? 15.902 4.596 -9.613 1.00 84.38 185 GLN A CA 1
ATOM 1441 C C . GLN A 1 185 ? 15.118 3.450 -10.256 1.00 84.38 185 GLN A C 1
ATOM 1443 O O . GLN A 1 185 ? 14.903 2.432 -9.607 1.00 84.38 185 GLN A O 1
ATOM 1448 N N . PHE A 1 186 ? 14.708 3.593 -11.516 1.00 88.31 186 PHE A N 1
ATOM 1449 C CA . PHE A 1 186 ? 13.904 2.612 -12.235 1.00 88.31 186 PHE A CA 1
ATOM 1450 C C . PHE A 1 186 ? 14.605 2.166 -13.522 1.00 88.31 186 PHE A C 1
ATOM 1452 O O . PHE A 1 186 ? 15.403 2.916 -14.085 1.00 88.31 186 PHE A O 1
ATOM 1459 N N . THR A 1 187 ? 14.312 0.947 -13.977 1.00 87.38 187 THR A N 1
ATOM 1460 C CA . THR A 1 187 ? 14.735 0.444 -15.297 1.00 87.38 187 THR A CA 1
ATOM 1461 C C . THR A 1 187 ? 14.157 1.296 -16.426 1.00 87.38 187 THR A C 1
ATOM 1463 O O . THR A 1 187 ? 13.156 1.998 -16.245 1.00 87.38 187 THR A O 1
ATOM 1466 N N . ASP A 1 188 ? 14.788 1.250 -17.601 1.00 84.06 188 ASP A N 1
ATOM 1467 C CA . ASP A 1 188 ? 14.251 1.914 -18.788 1.00 84.06 188 ASP A CA 1
ATOM 1468 C C . ASP A 1 188 ? 12.908 1.272 -19.180 1.00 84.06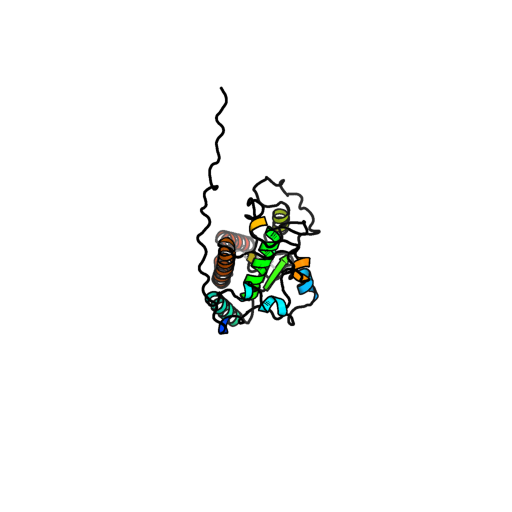 188 ASP A C 1
ATOM 1470 O O . ASP A 1 188 ? 12.804 0.047 -19.168 1.00 84.06 188 ASP A O 1
ATOM 1474 N N . PRO A 1 189 ? 11.880 2.049 -19.556 1.00 79.56 189 PRO A N 1
ATOM 1475 C CA . PRO A 1 189 ? 10.597 1.484 -19.980 1.00 79.56 189 PRO A CA 1
ATOM 1476 C C . PRO A 1 189 ? 10.679 0.595 -21.225 1.00 79.56 189 PRO A C 1
ATOM 1478 O O . PRO A 1 189 ? 9.756 -0.168 -21.503 1.00 79.56 189 PRO A O 1
ATOM 1481 N N . SER A 1 190 ? 11.767 0.705 -21.982 1.00 80.56 190 SER A N 1
ATOM 1482 C CA . SER A 1 190 ? 12.052 -0.091 -23.173 1.00 80.56 190 SER A CA 1
ATOM 1483 C C . SER A 1 190 ? 12.932 -1.305 -22.868 1.00 80.56 190 SER A C 1
ATOM 1485 O O . SER A 1 190 ? 13.331 -2.001 -23.804 1.00 80.56 190 SER A O 1
ATOM 1487 N N . ASP A 1 191 ? 13.277 -1.548 -21.597 1.00 79.50 191 ASP A N 1
ATOM 1488 C CA . ASP A 1 191 ? 14.105 -2.683 -21.201 1.00 79.50 191 ASP A CA 1
ATOM 1489 C C . ASP A 1 191 ? 13.418 -3.999 -21.620 1.00 79.50 191 ASP A C 1
ATOM 1491 O O . ASP A 1 191 ? 12.274 -4.256 -21.231 1.00 79.50 191 ASP A O 1
ATOM 1495 N N . PRO A 1 192 ? 14.081 -4.861 -22.416 1.00 72.88 192 PRO A N 1
ATOM 1496 C CA . PRO A 1 192 ? 13.530 -6.156 -22.802 1.00 72.88 192 PRO A CA 1
ATOM 1497 C C . PRO A 1 192 ? 13.178 -7.059 -21.612 1.00 72.88 192 PRO A C 1
ATOM 1499 O O . PRO A 1 192 ? 12.332 -7.942 -21.756 1.00 72.88 192 PRO A O 1
ATOM 1502 N N . ALA A 1 193 ? 13.801 -6.856 -20.446 1.00 72.81 193 ALA A N 1
ATOM 1503 C CA . ALA A 1 193 ? 13.456 -7.564 -19.215 1.00 72.81 193 ALA A CA 1
ATOM 1504 C C . ALA A 1 193 ? 12.042 -7.221 -18.708 1.00 72.81 193 ALA A C 1
ATOM 1506 O O . ALA A 1 193 ? 11.425 -8.040 -18.028 1.00 72.81 193 ALA A O 1
ATOM 1507 N N . ASP A 1 194 ? 11.501 -6.065 -19.106 1.00 72.81 194 ASP A N 1
ATOM 1508 C CA . ASP A 1 194 ? 10.174 -5.578 -18.729 1.00 72.81 194 ASP A CA 1
ATOM 1509 C C . ASP A 1 194 ? 9.098 -5.902 -19.796 1.00 72.81 194 ASP A C 1
ATOM 1511 O O . ASP A 1 194 ? 8.022 -5.304 -19.835 1.00 72.81 194 ASP A O 1
ATOM 1515 N N . ALA A 1 195 ? 9.357 -6.876 -20.682 1.00 66.94 195 ALA A N 1
ATOM 1516 C CA . ALA A 1 195 ? 8.511 -7.193 -21.840 1.00 66.94 195 ALA A CA 1
ATOM 1517 C C . ALA A 1 195 ? 7.121 -7.787 -21.522 1.00 66.94 195 ALA A C 1
ATOM 1519 O O . ALA A 1 195 ? 6.303 -7.930 -22.443 1.00 66.94 195 ALA A O 1
ATOM 1520 N N . ASP A 1 196 ? 6.844 -8.126 -20.266 1.00 73.31 196 ASP A N 1
ATOM 1521 C CA . ASP A 1 196 ? 5.582 -8.722 -19.833 1.00 73.31 196 ASP A CA 1
ATOM 1522 C C . ASP A 1 196 ? 4.382 -7.764 -19.926 1.00 73.31 196 ASP A C 1
ATOM 1524 O O . ASP A 1 196 ? 4.503 -6.545 -19.790 1.00 73.31 196 ASP A O 1
ATOM 1528 N N . ALA A 1 197 ? 3.196 -8.330 -20.158 1.00 67.75 197 ALA A N 1
ATOM 1529 C CA . ALA A 1 197 ? 1.964 -7.568 -20.331 1.00 67.75 197 ALA A CA 1
ATOM 1530 C C . ALA A 1 197 ? 1.562 -6.773 -19.074 1.00 67.75 197 ALA A C 1
ATOM 1532 O O . ALA A 1 197 ? 1.055 -5.661 -19.219 1.00 67.75 197 ALA A O 1
ATOM 1533 N N . TYR A 1 198 ? 1.811 -7.295 -17.865 1.00 69.75 198 TYR A N 1
ATOM 1534 C CA . TYR A 1 198 ? 1.466 -6.605 -16.617 1.00 69.75 198 TYR A CA 1
ATOM 1535 C C . TYR A 1 198 ? 2.402 -5.422 -16.362 1.00 69.75 198 TYR A C 1
ATOM 1537 O O . TYR A 1 198 ? 1.934 -4.323 -16.081 1.00 69.75 198 TYR A O 1
ATOM 1545 N N . LEU A 1 199 ? 3.709 -5.591 -16.595 1.00 74.38 199 LEU A N 1
ATOM 1546 C CA . LEU A 1 199 ? 4.659 -4.475 -16.508 1.00 74.38 199 LEU A CA 1
ATOM 1547 C C . LEU A 1 199 ? 4.322 -3.375 -17.519 1.00 74.38 199 LEU A C 1
ATOM 1549 O O . LEU A 1 199 ? 4.355 -2.197 -17.174 1.00 74.38 199 LEU A O 1
ATOM 1553 N N . LYS A 1 200 ? 3.939 -3.738 -18.748 1.00 72.00 200 LYS A N 1
ATOM 1554 C CA . LYS A 1 200 ? 3.498 -2.769 -19.764 1.00 72.00 200 LYS A CA 1
ATOM 1555 C C . LYS A 1 200 ? 2.220 -2.030 -19.370 1.00 72.00 200 LYS A C 1
ATOM 1557 O O . LYS A 1 200 ? 2.140 -0.829 -19.614 1.00 72.00 200 LYS A O 1
ATOM 1562 N N . ALA A 1 201 ? 1.251 -2.714 -18.758 1.00 70.06 201 ALA A N 1
ATOM 1563 C CA . ALA A 1 201 ? 0.015 -2.091 -18.277 1.00 70.06 201 ALA A CA 1
ATOM 1564 C C . ALA A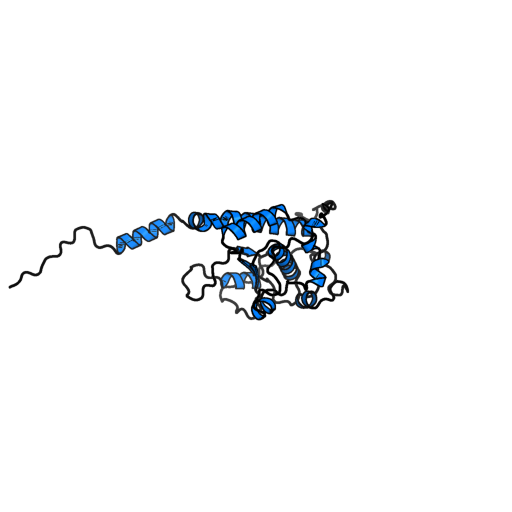 1 201 ? 0.282 -1.018 -17.204 1.00 70.06 201 ALA A C 1
ATOM 1566 O O . ALA A 1 201 ? -0.425 -0.019 -17.138 1.00 70.06 201 ALA A O 1
ATOM 1567 N N . GLU A 1 202 ? 1.345 -1.188 -16.419 1.00 73.38 202 GLU A N 1
ATOM 1568 C CA . GLU A 1 202 ? 1.806 -0.239 -15.399 1.00 73.38 202 GLU A CA 1
ATOM 1569 C C . GLU A 1 202 ? 2.699 0.894 -15.945 1.00 73.38 202 GLU A C 1
ATOM 1571 O O . GLU A 1 202 ? 3.156 1.754 -15.188 1.00 73.38 202 GLU A O 1
ATOM 1576 N N . GLY A 1 203 ? 2.983 0.897 -17.251 1.00 72.69 203 GLY A N 1
ATOM 1577 C CA . GLY A 1 203 ? 3.871 1.864 -17.896 1.00 72.69 203 GLY A CA 1
ATOM 1578 C C . GLY A 1 203 ? 5.344 1.447 -17.970 1.00 72.69 203 GLY A C 1
ATOM 1579 O O . GLY A 1 203 ? 6.163 2.276 -18.357 1.00 72.69 203 GLY A O 1
ATOM 1580 N N . GLY A 1 204 ? 5.679 0.195 -17.641 1.00 72.69 204 GLY A N 1
ATOM 1581 C CA . GLY A 1 204 ? 6.975 -0.451 -17.885 1.00 72.69 204 GLY A CA 1
ATOM 1582 C C . GLY A 1 204 ? 8.128 0.184 -17.116 1.00 72.69 204 GLY A C 1
ATOM 1583 O O . GLY A 1 204 ? 8.640 1.209 -17.548 1.00 72.69 204 GLY A O 1
ATOM 1584 N N . SER A 1 205 ? 8.493 -0.390 -15.966 1.00 86.38 205 SER A N 1
ATOM 1585 C CA . SER A 1 205 ? 9.731 -0.112 -15.216 1.00 86.38 205 SER A CA 1
ATOM 1586 C C . SER A 1 205 ? 9.716 -0.836 -13.865 1.00 86.38 205 SER A C 1
ATOM 1588 O O . SER A 1 205 ? 8.680 -0.902 -13.203 1.00 86.38 205 SER A O 1
ATOM 1590 N N . ARG A 1 206 ? 10.881 -1.269 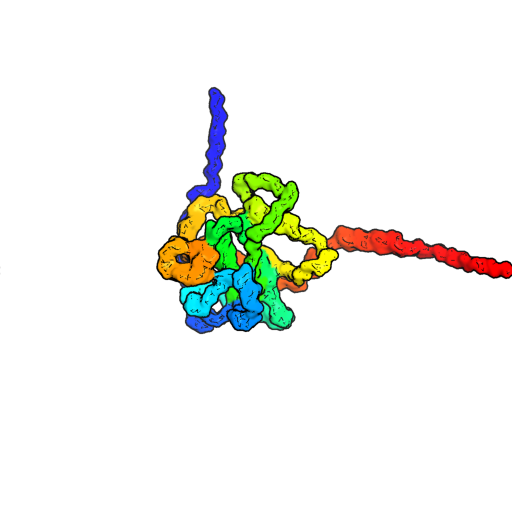-13.381 1.00 88.31 206 ARG A N 1
ATOM 1591 C CA . ARG A 1 206 ? 11.088 -1.893 -12.066 1.00 88.31 206 ARG A CA 1
ATOM 1592 C C . ARG A 1 206 ? 12.109 -1.138 -11.235 1.00 88.31 206 ARG A C 1
ATOM 1594 O O . ARG A 1 206 ? 13.026 -0.515 -11.770 1.00 88.31 206 ARG A O 1
ATOM 1601 N N . LEU A 1 207 ? 11.950 -1.191 -9.915 1.00 89.44 207 LEU A N 1
ATOM 1602 C CA . LEU A 1 207 ? 12.819 -0.471 -8.989 1.00 89.44 207 LEU A CA 1
ATOM 1603 C C . LEU A 1 207 ? 14.211 -1.123 -8.906 1.00 89.44 207 LEU A C 1
ATOM 1605 O O . LEU A 1 207 ? 14.374 -2.294 -8.533 1.00 89.44 207 LEU A O 1
ATOM 1609 N N . LEU A 1 208 ? 15.238 -0.340 -9.230 1.00 89.31 208 LEU A N 1
ATOM 1610 C CA . LEU A 1 208 ? 16.630 -0.776 -9.245 1.00 89.31 208 LEU A CA 1
ATOM 1611 C C . LEU A 1 208 ? 17.163 -1.025 -7.821 1.00 89.31 208 LEU A C 1
ATOM 1613 O O . LEU A 1 208 ? 16.772 -0.327 -6.878 1.00 89.31 208 LEU A O 1
ATOM 1617 N N . PRO A 1 209 ? 18.090 -1.989 -7.644 1.00 89.56 209 PRO A N 1
ATOM 1618 C CA . PRO A 1 209 ? 18.782 -2.199 -6.373 1.00 89.56 209 PRO A CA 1
ATOM 1619 C C . PRO A 1 209 ? 19.458 -0.911 -5.885 1.00 89.56 209 PRO A C 1
ATOM 1621 O O . PRO A 1 209 ? 20.302 -0.342 -6.576 1.00 89.56 209 PRO A O 1
ATOM 1624 N N . SER A 1 210 ? 19.074 -0.436 -4.701 1.00 87.38 210 SER A N 1
ATOM 1625 C CA . SER A 1 210 ? 19.595 0.790 -4.090 1.00 87.38 210 SER A CA 1
ATOM 1626 C C . SER A 1 210 ? 19.190 0.865 -2.616 1.00 87.38 210 SER A C 1
ATOM 1628 O O . SER A 1 210 ? 18.221 0.226 -2.213 1.00 87.38 210 SER A O 1
ATOM 1630 N N . GLY A 1 211 ? 19.846 1.723 -1.828 1.00 84.31 211 GLY A N 1
ATOM 1631 C CA . GLY A 1 211 ? 19.422 1.975 -0.444 1.00 84.31 211 GLY A CA 1
ATOM 1632 C C . GLY A 1 211 ? 17.997 2.543 -0.329 1.00 84.31 211 GLY A C 1
ATOM 1633 O O . GLY A 1 211 ? 17.319 2.310 0.666 1.00 84.31 211 GLY A O 1
ATOM 1634 N N . ASN A 1 212 ? 17.496 3.233 -1.363 1.00 83.56 212 ASN A N 1
ATOM 1635 C CA . ASN A 1 212 ? 16.095 3.668 -1.408 1.00 83.56 212 ASN A CA 1
ATOM 1636 C C . ASN A 1 212 ? 15.144 2.484 -1.583 1.00 83.56 212 ASN A C 1
ATOM 1638 O O . ASN A 1 212 ? 14.085 2.462 -0.967 1.00 83.56 212 ASN A O 1
ATOM 1642 N N . ARG A 1 213 ? 15.520 1.497 -2.401 1.00 87.38 213 ARG A N 1
ATOM 1643 C CA . ARG A 1 213 ? 14.747 0.264 -2.539 1.00 87.38 213 ARG A CA 1
ATOM 1644 C C . ARG A 1 213 ? 14.710 -0.522 -1.232 1.00 87.38 213 ARG A C 1
ATOM 1646 O O . ARG A 1 213 ? 13.642 -0.999 -0.868 1.00 87.38 213 ARG A O 1
ATOM 1653 N N . ASP A 1 214 ? 15.822 -0.591 -0.508 1.00 87.19 214 ASP A N 1
ATOM 1654 C CA . ASP A 1 214 ? 15.855 -1.224 0.815 1.00 87.19 214 ASP A CA 1
ATOM 1655 C C . ASP A 1 214 ? 14.940 -0.479 1.800 1.00 87.19 214 ASP A C 1
ATOM 1657 O O . ASP A 1 214 ? 14.112 -1.096 2.463 1.00 87.19 214 ASP A O 1
ATOM 1661 N N . ARG A 1 215 ? 14.962 0.863 1.788 1.00 87.38 215 ARG A N 1
ATOM 1662 C CA . ARG A 1 215 ? 14.050 1.679 2.605 1.00 87.38 215 ARG A CA 1
ATOM 1663 C C . ARG A 1 215 ? 12.575 1.416 2.303 1.00 87.38 215 ARG A C 1
ATOM 1665 O O . ARG A 1 215 ? 11.756 1.445 3.214 1.00 87.38 215 ARG A O 1
ATOM 1672 N N . VAL A 1 216 ? 12.217 1.181 1.042 1.00 88.44 216 VAL A N 1
ATOM 1673 C CA . VAL A 1 216 ? 10.838 0.826 0.671 1.00 88.44 216 VAL A CA 1
ATOM 1674 C C . VAL A 1 216 ? 10.433 -0.488 1.334 1.00 88.44 216 VAL A C 1
ATOM 1676 O O . VAL A 1 216 ? 9.331 -0.578 1.872 1.00 88.44 216 VAL A O 1
ATOM 1679 N N . VAL A 1 217 ? 11.325 -1.482 1.354 1.00 91.50 217 VAL A N 1
ATOM 1680 C CA . VAL A 1 217 ? 11.086 -2.756 2.048 1.00 91.50 217 VAL A CA 1
ATOM 1681 C C . VAL A 1 217 ? 10.915 -2.530 3.551 1.00 91.50 217 VAL A C 1
ATOM 1683 O O . VAL A 1 217 ? 9.920 -3.001 4.103 1.00 91.50 217 VAL A O 1
ATOM 1686 N N . ASP A 1 218 ? 11.799 -1.749 4.180 1.00 89.81 218 ASP A N 1
ATOM 1687 C CA . ASP A 1 218 ? 11.703 -1.397 5.604 1.00 89.81 218 ASP A CA 1
ATOM 1688 C C . ASP A 1 218 ? 10.343 -0.763 5.931 1.00 89.81 218 ASP A C 1
ATOM 1690 O O . ASP A 1 218 ? 9.649 -1.195 6.852 1.00 89.81 218 ASP A O 1
ATOM 1694 N N . CYS A 1 219 ? 9.911 0.219 5.134 1.00 90.31 219 CYS A N 1
ATOM 1695 C CA . CYS A 1 219 ? 8.634 0.897 5.338 1.00 90.31 219 CYS A CA 1
ATOM 1696 C C . CYS A 1 219 ? 7.439 -0.057 5.205 1.00 90.31 219 CYS A C 1
ATOM 1698 O O . CYS A 1 219 ? 6.490 0.048 5.981 1.00 90.31 219 CYS A O 1
ATOM 1700 N N . MET A 1 220 ? 7.458 -0.989 4.245 1.00 93.94 220 MET A N 1
ATOM 1701 C CA . MET A 1 220 ? 6.375 -1.971 4.095 1.00 93.94 220 MET A CA 1
ATOM 1702 C C . MET A 1 220 ? 6.365 -2.993 5.238 1.00 93.94 220 MET A C 1
ATOM 1704 O O . MET A 1 220 ? 5.293 -3.392 5.697 1.00 93.94 220 MET A O 1
ATOM 1708 N N . GLU A 1 221 ? 7.536 -3.392 5.738 1.00 93.06 221 GLU A N 1
ATOM 1709 C CA . GLU A 1 221 ? 7.641 -4.227 6.933 1.00 93.06 221 GLU A CA 1
ATOM 1710 C C . GLU A 1 221 ? 7.072 -3.533 8.171 1.00 93.06 221 GLU A C 1
ATOM 1712 O O . GLU A 1 221 ? 6.263 -4.116 8.897 1.00 93.06 221 GLU A O 1
ATOM 1717 N N . GLU A 1 222 ? 7.517 -2.306 8.433 1.00 91.88 222 GLU A N 1
ATOM 1718 C CA . GLU A 1 222 ? 7.064 -1.496 9.561 1.00 91.88 222 GLU A CA 1
ATOM 1719 C C . GLU A 1 222 ? 5.561 -1.277 9.496 1.00 91.88 222 GLU A C 1
ATOM 1721 O O . GLU A 1 222 ? 4.871 -1.517 10.486 1.00 91.88 222 GLU A O 1
ATOM 1726 N N . PHE A 1 223 ? 5.043 -0.916 8.322 1.00 92.12 223 PHE A N 1
ATOM 1727 C CA . PHE A 1 223 ? 3.615 -0.765 8.087 1.00 92.12 223 PHE A CA 1
ATOM 1728 C C . PHE A 1 223 ? 2.838 -2.005 8.543 1.00 92.12 223 PHE A C 1
ATOM 1730 O O . PHE A 1 223 ? 1.953 -1.891 9.387 1.00 92.12 223 PHE A O 1
ATOM 1737 N N . VAL A 1 224 ? 3.216 -3.206 8.089 1.00 92.25 224 VAL A N 1
ATOM 1738 C CA . VAL A 1 224 ? 2.530 -4.447 8.491 1.00 92.25 224 VAL A CA 1
ATOM 1739 C C . VAL A 1 224 ? 2.651 -4.703 9.996 1.00 92.25 224 VAL A C 1
ATOM 1741 O O . VAL A 1 224 ? 1.654 -5.049 10.634 1.00 92.25 224 VAL A O 1
ATOM 1744 N N . LYS A 1 225 ? 3.839 -4.505 10.587 1.00 92.75 225 LYS A N 1
ATOM 1745 C CA . LYS A 1 225 ? 4.053 -4.661 12.040 1.00 92.75 225 LYS A CA 1
ATOM 1746 C C . LYS A 1 225 ? 3.116 -3.746 12.832 1.00 92.75 225 LYS A C 1
ATOM 1748 O O . LYS A 1 225 ? 2.419 -4.217 13.734 1.00 92.75 225 LYS A O 1
ATOM 1753 N N . TYR A 1 226 ? 3.075 -2.461 12.481 1.00 91.12 226 TYR A N 1
ATOM 1754 C CA . TYR A 1 226 ? 2.243 -1.466 13.151 1.00 91.12 226 TYR A CA 1
ATOM 1755 C C . TYR A 1 226 ? 0.756 -1.747 12.960 1.00 91.12 226 TYR A C 1
ATOM 1757 O O . TYR A 1 226 ? 0.015 -1.720 13.940 1.00 91.12 226 TYR A O 1
ATOM 1765 N N . THR A 1 227 ? 0.307 -2.077 11.748 1.00 90.12 227 THR A N 1
ATOM 1766 C CA . THR A 1 227 ? -1.110 -2.369 11.500 1.00 90.12 227 THR A CA 1
ATOM 1767 C C . THR A 1 227 ? -1.582 -3.579 12.312 1.00 90.12 227 THR A C 1
ATOM 1769 O O . THR A 1 227 ? -2.637 -3.507 12.939 1.00 90.12 227 THR A O 1
ATOM 1772 N N . ILE A 1 228 ? -0.794 -4.660 12.394 1.00 90.50 228 ILE A N 1
ATOM 1773 C CA . ILE A 1 228 ? -1.130 -5.846 13.212 1.00 90.50 228 ILE A CA 1
ATOM 1774 C C . ILE A 1 228 ? -1.203 -5.504 14.704 1.00 90.50 228 ILE A C 1
ATOM 1776 O O . ILE A 1 228 ? -2.087 -5.990 15.419 1.00 90.50 228 ILE A O 1
ATOM 1780 N N . LEU A 1 229 ? -0.269 -4.682 15.187 1.00 90.19 229 LEU A N 1
ATOM 1781 C CA . LEU A 1 229 ? -0.239 -4.251 16.582 1.00 90.19 229 LEU A CA 1
ATOM 1782 C C . LEU A 1 229 ? -1.461 -3.385 16.922 1.00 90.19 229 LEU A C 1
ATOM 1784 O O . LEU A 1 229 ? -2.131 -3.627 17.923 1.00 90.19 229 LEU A O 1
ATOM 1788 N N . MET A 1 230 ? -1.774 -2.405 16.073 1.00 85.31 230 MET A N 1
ATOM 1789 C CA . MET A 1 230 ? -2.836 -1.425 16.317 1.00 85.31 230 MET A CA 1
ATOM 1790 C C . MET A 1 230 ? -4.237 -2.016 16.161 1.00 85.31 230 MET A C 1
ATOM 1792 O O . MET A 1 230 ? -5.124 -1.692 16.950 1.00 85.31 230 MET A O 1
ATOM 1796 N N . ARG A 1 231 ? -4.443 -2.911 15.186 1.00 83.38 231 ARG A N 1
ATOM 1797 C CA . ARG A 1 231 ? -5.753 -3.506 14.871 1.00 83.38 231 ARG A CA 1
ATOM 1798 C C . ARG A 1 231 ? -6.428 -4.161 16.080 1.00 83.38 231 ARG A C 1
ATOM 1800 O O . ARG A 1 231 ? -7.641 -4.074 16.221 1.00 83.38 231 ARG A O 1
ATOM 1807 N N . GLN A 1 232 ? -5.657 -4.771 16.979 1.00 83.25 232 GLN A N 1
ATOM 1808 C CA . GLN A 1 232 ? -6.177 -5.437 18.185 1.00 83.25 232 GLN A CA 1
ATOM 1809 C C . GLN A 1 232 ? -6.739 -4.473 19.234 1.00 83.25 232 GLN A C 1
ATOM 1811 O O . GLN A 1 232 ? -7.503 -4.877 20.105 1.00 83.25 232 GLN A O 1
ATOM 1816 N N . HIS A 1 233 ? -6.340 -3.207 19.166 1.00 85.31 233 HIS A N 1
ATOM 1817 C CA . HIS A 1 233 ? -6.684 -2.177 20.138 1.00 85.31 233 HIS A CA 1
ATOM 1818 C C . HIS A 1 233 ? -7.497 -1.047 19.498 1.00 85.31 233 HIS A C 1
ATOM 1820 O O . HIS A 1 233 ? -7.632 0.023 20.087 1.00 85.31 233 HIS A O 1
ATOM 1826 N N . PHE A 1 234 ? -8.040 -1.269 18.297 1.00 80.31 234 PHE A N 1
ATOM 1827 C CA . PHE A 1 234 ? -8.724 -0.238 17.521 1.00 80.31 234 PHE A CA 1
ATOM 1828 C C . PHE A 1 234 ? -9.903 0.386 18.283 1.00 80.31 234 PHE A C 1
ATOM 1830 O O . PHE A 1 234 ? -10.028 1.608 18.318 1.00 80.31 234 PHE A O 1
ATOM 1837 N N . ASP A 1 235 ? -10.704 -0.430 18.976 1.00 80.19 235 ASP A N 1
ATOM 1838 C CA . ASP A 1 235 ? -11.826 0.050 19.796 1.00 80.19 235 ASP A CA 1
ATOM 1839 C C . ASP A 1 235 ? -11.360 0.934 20.958 1.00 80.19 235 ASP A C 1
ATOM 1841 O O . ASP A 1 235 ? -11.967 1.964 21.241 1.00 80.19 235 ASP A O 1
ATOM 1845 N N . LEU A 1 236 ? -10.245 0.567 21.599 1.00 83.62 236 LEU A N 1
ATOM 1846 C CA . LEU A 1 236 ? -9.661 1.341 22.693 1.00 83.62 236 LEU A CA 1
ATOM 1847 C C . LEU A 1 236 ? -9.134 2.693 22.198 1.00 83.62 236 LEU A C 1
ATOM 1849 O O . LEU A 1 236 ? -9.346 3.712 22.849 1.00 83.62 236 LEU A O 1
ATOM 1853 N N . PHE A 1 237 ? -8.461 2.719 21.045 1.00 79.62 237 PHE A N 1
ATOM 1854 C CA . PHE A 1 237 ? -7.923 3.956 20.474 1.00 79.62 237 PHE A CA 1
ATOM 1855 C C . PHE A 1 237 ? -9.004 4.883 19.902 1.00 79.62 237 PHE A C 1
ATOM 1857 O O . PHE A 1 237 ? -8.811 6.100 19.878 1.00 79.62 237 PHE A O 1
ATOM 1864 N N . ASN A 1 238 ? -10.144 4.335 19.478 1.00 78.62 238 ASN A N 1
ATOM 1865 C CA . ASN A 1 238 ? -11.294 5.124 19.038 1.00 78.62 238 ASN A CA 1
ATOM 1866 C C . ASN A 1 238 ? -12.184 5.607 20.188 1.00 78.62 238 ASN A C 1
ATOM 1868 O O . ASN A 1 238 ? -13.057 6.443 19.959 1.00 78.62 238 ASN A O 1
ATOM 1872 N N . ASP A 1 239 ? -11.972 5.140 21.420 1.00 83.06 239 ASP A N 1
ATOM 1873 C CA . ASP A 1 239 ? -12.770 5.565 22.566 1.00 83.06 239 ASP A CA 1
ATOM 1874 C C . ASP A 1 239 ? -12.355 6.962 23.074 1.00 83.06 239 ASP A C 1
ATOM 1876 O O . ASP A 1 239 ? -11.544 7.133 23.993 1.00 83.06 239 ASP A O 1
ATOM 1880 N N . ARG A 1 240 ? -12.940 8.003 22.470 1.00 85.44 240 ARG A N 1
ATOM 1881 C CA . ARG A 1 240 ? -12.614 9.409 22.750 1.00 85.44 240 ARG A CA 1
ATOM 1882 C C . ARG A 1 240 ? -13.457 9.997 23.877 1.00 85.44 240 ARG A C 1
ATOM 1884 O O . ARG A 1 240 ? -14.685 9.936 23.869 1.00 85.44 240 ARG A O 1
ATOM 1891 N N . TYR A 1 241 ? -12.790 10.682 24.808 1.00 90.25 241 TYR A N 1
ATOM 1892 C CA . TYR A 1 241 ? -13.434 11.333 25.956 1.00 90.25 241 TYR A CA 1
ATOM 1893 C C . TYR A 1 241 ? -14.551 12.312 25.555 1.00 90.25 241 TYR A C 1
ATOM 1895 O O . TYR A 1 241 ? -15.645 12.253 26.112 1.00 90.25 241 TYR A O 1
ATOM 1903 N N . SER A 1 242 ? -14.302 13.183 24.572 1.00 88.88 242 SER A N 1
ATOM 1904 C CA . SER A 1 242 ? -15.276 14.187 24.123 1.00 88.88 242 SER A CA 1
ATOM 1905 C C . SER A 1 242 ? -16.548 13.561 23.545 1.00 88.88 242 SER A C 1
ATOM 1907 O O . SER A 1 242 ? -17.643 14.053 23.802 1.00 88.88 242 SER A O 1
ATOM 1909 N N . GLU A 1 243 ? -16.420 12.449 22.818 1.00 86.62 243 GLU A N 1
ATOM 1910 C CA . GLU A 1 243 ? -17.555 11.729 22.228 1.00 86.62 243 GLU A CA 1
ATOM 1911 C C . GLU A 1 243 ? -18.382 11.000 23.297 1.00 86.62 243 GLU A C 1
ATOM 1913 O O . GLU A 1 243 ? -19.611 10.949 23.200 1.00 86.62 243 GLU A O 1
ATOM 1918 N N . ARG A 1 244 ? -17.736 10.490 24.360 1.00 87.88 244 ARG A N 1
ATOM 1919 C CA . ARG A 1 244 ? -18.437 9.944 25.535 1.00 87.88 244 ARG A CA 1
ATOM 1920 C C . ARG A 1 244 ? -19.247 11.024 26.254 1.00 87.88 244 ARG A C 1
ATOM 1922 O O . ARG A 1 244 ? -20.433 10.816 26.504 1.00 87.88 244 ARG A O 1
ATOM 1929 N N . ALA A 1 245 ? -18.646 12.188 26.504 1.00 88.88 245 ALA A N 1
ATOM 1930 C CA . ALA A 1 245 ? -19.321 13.313 27.152 1.00 88.88 245 ALA A CA 1
ATOM 1931 C C . ALA A 1 245 ? -20.530 13.821 26.339 1.00 88.88 245 ALA A C 1
ATOM 1933 O O . ALA A 1 245 ? -21.590 14.107 26.899 1.00 88.88 245 ALA A O 1
ATOM 1934 N N . GLU A 1 246 ? -20.411 13.889 25.009 1.00 87.50 246 GLU A N 1
ATOM 1935 C CA . GLU A 1 246 ? -21.522 14.268 24.128 1.00 87.50 246 GLU A CA 1
ATOM 1936 C C . GLU A 1 246 ? -22.641 13.211 24.104 1.00 87.50 246 GLU A C 1
ATOM 1938 O O . GLU A 1 246 ? -23.828 13.542 24.077 1.00 87.50 246 GLU A O 1
ATOM 1943 N N . ARG A 1 247 ? -22.294 11.919 24.135 1.00 85.69 247 ARG A N 1
ATOM 1944 C CA . ARG A 1 247 ? -23.288 10.839 24.197 1.00 85.69 247 ARG A CA 1
ATOM 1945 C C . ARG A 1 247 ? -24.084 10.893 25.499 1.00 85.69 247 ARG A C 1
ATOM 1947 O O . ARG A 1 247 ? -25.306 10.764 25.467 1.00 85.69 247 ARG A O 1
ATOM 1954 N N . GLU A 1 248 ? -23.416 11.122 26.625 1.00 86.31 248 GLU A N 1
ATOM 1955 C CA . GLU A 1 248 ? -24.059 11.263 27.936 1.00 86.31 248 GLU A CA 1
ATOM 1956 C C . GLU A 1 248 ? -24.980 12.487 28.009 1.00 86.31 248 GLU A C 1
ATOM 1958 O O . GLU A 1 248 ? -26.089 12.388 28.544 1.00 86.31 248 GLU A O 1
ATOM 1963 N N . SER A 1 249 ? -24.580 13.623 27.427 1.00 82.69 249 SER A N 1
ATOM 1964 C CA . SER A 1 249 ? -25.428 14.821 27.389 1.00 82.69 249 SER A CA 1
ATOM 1965 C C . SER A 1 249 ? -26.680 14.609 26.533 1.00 82.69 249 SER A C 1
ATOM 1967 O O . SER A 1 249 ? -27.778 14.966 26.962 1.00 82.69 249 SER A O 1
ATOM 1969 N N . LYS A 1 250 ? -26.554 13.936 25.378 1.00 85.62 250 LYS A N 1
ATOM 1970 C CA . LYS A 1 250 ? -27.693 13.541 24.532 1.00 85.62 250 LYS A CA 1
ATOM 1971 C C . LYS A 1 250 ? -28.632 12.574 25.250 1.00 85.62 250 LYS A C 1
ATOM 1973 O O . LYS A 1 250 ? -29.842 12.771 25.211 1.00 85.62 250 LYS A O 1
ATOM 1978 N N . ILE A 1 251 ? -28.098 11.562 25.937 1.00 83.50 251 ILE A N 1
ATOM 1979 C CA . ILE A 1 251 ? -28.908 10.624 26.730 1.00 83.50 251 ILE A CA 1
ATOM 1980 C C . ILE A 1 251 ? -29.664 11.379 27.830 1.00 83.50 251 ILE A C 1
ATOM 1982 O O . ILE A 1 251 ? -30.873 11.210 27.975 1.00 83.50 251 ILE A O 1
ATOM 1986 N N . THR A 1 252 ? -28.981 12.266 28.554 1.00 78.31 252 THR A N 1
ATOM 1987 C CA . THR A 1 252 ? -29.585 13.071 29.626 1.00 78.31 252 THR A CA 1
ATOM 1988 C C . THR A 1 252 ? -30.672 14.012 29.098 1.00 78.31 252 THR A C 1
ATOM 1990 O O . THR A 1 252 ? -31.691 14.186 29.758 1.00 78.31 252 THR A O 1
ATOM 1993 N N . ALA A 1 253 ? -30.499 14.576 27.899 1.00 77.50 253 ALA A N 1
ATOM 1994 C CA . ALA A 1 253 ? -31.490 15.444 27.262 1.00 77.50 253 ALA A CA 1
ATOM 1995 C C . ALA A 1 253 ? -32.754 14.697 26.793 1.00 77.50 253 ALA A C 1
ATOM 1997 O O . ALA A 1 253 ? -33.820 15.301 26.700 1.00 77.50 253 ALA A O 1
ATOM 1998 N N . VAL A 1 254 ? -32.648 13.399 26.490 1.00 78.62 254 VAL A N 1
ATOM 1999 C CA . VAL A 1 254 ? -33.769 12.571 26.008 1.00 78.62 254 VAL A CA 1
ATOM 2000 C C . VAL A 1 254 ? -34.530 11.901 27.160 1.00 78.62 254 VAL A C 1
ATOM 2002 O O . VAL A 1 254 ? -35.713 11.587 27.017 1.00 78.62 254 VAL A O 1
ATOM 2005 N N . MET A 1 255 ? -33.897 11.683 28.317 1.00 69.00 255 MET A N 1
ATOM 2006 C CA . MET A 1 255 ? -34.565 11.070 29.468 1.00 69.00 255 MET A CA 1
ATOM 2007 C C . MET A 1 255 ? -35.473 12.077 30.201 1.00 69.00 255 MET A C 1
ATOM 2009 O O . MET A 1 255 ? -35.027 13.177 30.531 1.00 69.00 255 MET A O 1
ATOM 2013 N N . PRO A 1 256 ? -36.735 11.719 30.519 1.00 62.59 256 PRO A N 1
ATOM 2014 C CA . PRO A 1 256 ? -37.609 12.592 31.295 1.00 62.59 256 PRO A CA 1
ATOM 2015 C C . PRO A 1 256 ? -37.036 12.813 32.705 1.00 62.59 256 PRO A C 1
ATOM 2017 O O . PRO A 1 256 ? -36.392 11.913 33.260 1.00 62.59 256 PRO A O 1
ATOM 2020 N N . PRO A 1 257 ? -37.280 13.983 33.324 1.00 67.00 257 PRO A N 1
ATOM 2021 C CA . PRO A 1 257 ? -36.768 14.274 34.655 1.00 67.00 257 PRO A CA 1
ATOM 2022 C C . PRO A 1 257 ? -37.283 13.233 35.654 1.00 67.00 257 PRO A C 1
ATOM 2024 O O . PRO A 1 257 ? -38.485 12.955 35.728 1.00 67.00 257 PRO A O 1
ATOM 2027 N N . LYS A 1 258 ? -36.366 12.658 36.444 1.00 61.22 258 LYS A N 1
ATOM 2028 C CA . LYS A 1 258 ? -36.711 11.769 37.561 1.00 61.22 258 LYS A CA 1
ATOM 2029 C C . LYS A 1 258 ? -37.592 12.549 38.544 1.00 61.22 258 LYS A C 1
ATOM 2031 O O . LYS A 1 258 ? -37.084 13.368 39.301 1.00 61.22 258 LYS A O 1
ATOM 2036 N N . GLY A 1 259 ? -38.905 12.312 38.500 1.00 58.03 259 GLY A N 1
ATOM 2037 C CA . GLY A 1 259 ? -39.886 12.960 39.380 1.00 58.03 259 GLY A CA 1
ATOM 2038 C C . GLY A 1 259 ? -41.147 13.514 38.708 1.00 58.03 259 GLY A C 1
ATOM 2039 O O . GLY A 1 259 ? -41.976 14.092 39.405 1.00 58.03 259 GLY A O 1
ATOM 2040 N N . ALA A 1 260 ? -41.344 13.348 37.394 1.00 57.22 260 ALA A N 1
ATOM 2041 C CA . ALA A 1 260 ? -42.616 13.704 36.762 1.00 57.22 260 ALA A CA 1
ATOM 2042 C C . ALA A 1 260 ? -43.740 12.747 37.215 1.00 57.22 260 ALA A C 1
ATOM 2044 O O . ALA A 1 260 ? -43.976 11.700 36.613 1.00 57.22 260 ALA A O 1
ATOM 2045 N N . THR A 1 261 ? -44.426 13.099 38.305 1.00 54.88 261 THR A N 1
ATOM 2046 C CA . THR A 1 261 ? -45.647 12.431 38.765 1.00 54.88 261 THR A CA 1
ATOM 2047 C C . THR A 1 261 ? -46.691 12.475 37.653 1.00 54.88 261 THR A C 1
ATOM 2049 O O . THR A 1 261 ? -47.237 13.536 37.346 1.00 54.88 261 THR A O 1
ATOM 2052 N N . ILE A 1 262 ? -46.991 11.317 37.063 1.00 58.50 262 ILE A N 1
ATOM 2053 C CA . ILE A 1 262 ? -48.135 11.142 36.167 1.00 58.50 262 ILE A CA 1
ATOM 2054 C C . ILE A 1 262 ? -49.389 11.398 37.010 1.00 58.50 262 ILE A C 1
ATOM 2056 O O . ILE A 1 262 ? -49.800 10.549 37.801 1.00 58.50 262 ILE A O 1
ATOM 2060 N N . ARG A 1 263 ? -49.985 12.591 36.898 1.00 57.50 263 ARG A N 1
ATOM 2061 C CA . ARG A 1 263 ? -51.303 12.852 37.485 1.00 57.50 263 ARG A CA 1
ATOM 2062 C C . ARG A 1 263 ? -52.312 11.991 36.732 1.00 57.50 263 ARG A C 1
ATOM 2064 O O . ARG A 1 263 ? -52.578 12.245 35.560 1.00 57.50 263 ARG A O 1
ATOM 2071 N N . GLN A 1 264 ? -52.840 10.960 37.391 1.00 54.78 264 GLN A N 1
ATOM 2072 C CA . GLN A 1 264 ? -53.940 10.178 36.836 1.00 54.78 264 GLN A CA 1
ATOM 2073 C C . GLN A 1 264 ? -55.153 11.097 36.618 1.00 54.78 264 GLN A C 1
ATOM 2075 O O . GLN A 1 264 ? -55.462 11.907 37.497 1.00 54.78 264 GLN A O 1
ATOM 2080 N N . PRO A 1 265 ? -55.842 11.004 35.469 1.00 55.50 265 PRO A N 1
ATOM 2081 C CA . PRO A 1 265 ? -57.048 11.778 35.241 1.00 55.50 265 PRO A CA 1
ATOM 2082 C C . PRO A 1 265 ? -58.139 11.261 36.181 1.00 55.50 265 PRO A C 1
ATOM 2084 O O . PRO A 1 265 ? -58.536 10.099 36.115 1.00 55.50 265 PRO A O 1
ATOM 2087 N N . HIS A 1 266 ? -58.599 12.124 37.085 1.00 53.78 266 HIS A N 1
ATOM 2088 C CA . HIS A 1 266 ? -59.723 11.833 37.966 1.00 53.78 266 HIS A CA 1
ATOM 2089 C C . HIS A 1 266 ? -60.963 11.501 37.122 1.00 53.78 266 HIS A C 1
ATOM 2091 O O . HIS A 1 266 ? -61.425 12.336 36.342 1.00 53.78 266 HIS A O 1
ATOM 2097 N N . GLN A 1 267 ? -61.475 10.276 37.272 1.00 49.03 267 GLN A N 1
ATOM 2098 C CA . GLN A 1 267 ? -62.777 9.871 36.745 1.00 49.03 267 GLN A CA 1
ATOM 2099 C C . GLN A 1 267 ? -63.863 10.710 37.435 1.00 49.03 267 GLN A C 1
ATOM 2101 O O . GLN A 1 267 ? -63.882 10.802 38.664 1.00 49.03 267 GLN A O 1
ATOM 2106 N N . ARG A 1 268 ? -64.703 11.369 36.631 1.00 50.44 268 ARG A N 1
ATOM 2107 C CA . ARG A 1 268 ? -65.942 12.025 37.066 1.00 50.44 268 ARG A CA 1
ATOM 2108 C C . ARG A 1 268 ? -67.099 11.045 37.000 1.00 50.44 268 ARG A C 1
ATOM 2110 O O . ARG A 1 268 ? -67.089 10.226 36.055 1.00 50.44 268 ARG A O 1
#

Solvent-accessible surface area (backbone atoms only — not comparable to full-atom values): 16865 Å² total; per-residue (Å²): 141,79,82,82,82,82,79,82,86,77,79,92,80,70,71,82,70,75,83,76,82,77,79,81,60,55,83,91,58,52,76,76,65,51,40,80,58,88,86,79,57,62,70,63,60,42,66,70,27,36,58,61,64,66,56,73,76,54,43,76,75,32,69,78,43,53,57,85,54,64,72,56,37,52,52,40,53,54,47,24,65,74,55,76,65,57,56,54,37,33,43,33,60,41,54,60,85,60,77,60,47,72,53,47,44,47,49,37,52,52,43,45,50,39,21,40,49,29,30,49,56,33,45,46,77,55,74,86,61,76,82,56,96,80,71,70,78,69,53,92,93,56,66,46,55,56,39,53,44,57,57,72,70,56,77,93,65,101,77,64,98,78,68,70,76,83,68,73,45,77,49,72,75,79,75,51,85,78,46,87,66,58,72,79,46,38,48,60,60,81,39,75,90,47,70,49,70,48,42,47,72,58,46,16,59,51,80,43,94,45,72,67,49,52,49,52,53,52,52,51,50,49,48,54,55,49,49,63,62,48,62,82,42,45,70,66,76,65,63,48,68,69,62,52,54,53,50,52,51,53,52,59,73,71,49,78,70,95,77,76,77,80,76,74,81,79,85,129

Radius of gyration: 25.13 Å; Cα contacts (8 Å, |Δi|>4): 264; chains: 1; bounding box: 93×71×63 Å

pLDDT: mean 72.67, std 18.42, range [27.58, 93.94]

Foldseek 3Di:
DDDDDPPPPDDPPPPFPPQDPDDFQDPVQLPQFLADDPPRDDPVQCVAWPLLDDDPVCSSVDPLSRDDLVVLLVVQVVLCVVVVNDAQEEEEEDQDPDLADLQLQLSSVLQSNLNRSNHNYTYDDLVPPDADPPQDDDDPPWRHSSVVRVVVPDDPDPDDPPDDPDRLYYDGDRHLVPDPPSVVQKDDQPPPSQVDPSCVSSSRIHGDDGVVSVVSSVVSSVVSVVSSVCVVCVVVVPPDPVVVVVVVVVVVVPDDPPPPPPDDPDDD

Mean predicted aligned error: 13.19 Å